Protein AF-0000000085906943 (afdb_homodimer)

Structure (mmCIF, N/CA/C/O backbone):
data_AF-0000000085906943-model_v1
#
loop_
_entity.id
_entity.type
_entity.pdbx_description
1 polymer 'Chemokine interleukin-8-like domain-containing protein'
#
loop_
_atom_site.group_PDB
_atom_site.id
_atom_site.type_symbol
_atom_site.label_atom_id
_atom_site.label_alt_id
_atom_site.label_comp_id
_atom_site.label_asym_id
_atom_site.label_entity_id
_atom_site.label_seq_id
_atom_site.pdbx_PDB_ins_code
_atom_site.Cartn_x
_atom_site.Cartn_y
_atom_site.Cartn_z
_atom_site.occupa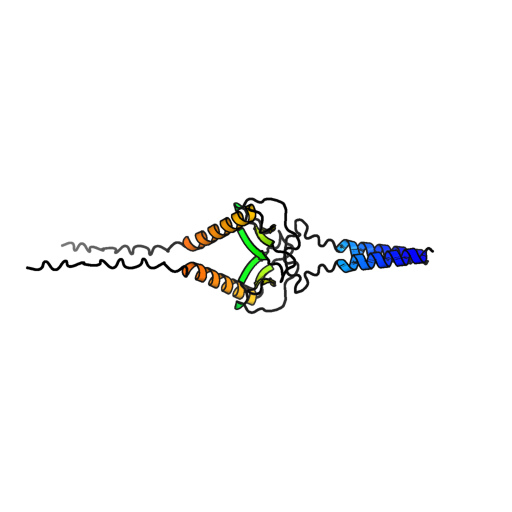ncy
_atom_site.B_iso_or_equiv
_atom_site.auth_seq_id
_atom_site.auth_comp_id
_atom_site.auth_asym_id
_atom_site.auth_atom_id
_atom_site.pdbx_PDB_model_num
ATOM 1 N N . MET A 1 1 ? 10.227 -46.594 -21.062 1 47.03 1 MET A N 1
ATOM 2 C CA . MET A 1 1 ? 11.008 -45.438 -20.641 1 47.03 1 MET A CA 1
ATOM 3 C C . MET A 1 1 ? 10.273 -44.125 -20.953 1 47.03 1 MET A C 1
ATOM 5 O O . MET A 1 1 ? 10.695 -43.062 -20.516 1 47.03 1 MET A O 1
ATOM 9 N N . ARG A 1 2 ? 9.352 -44.219 -21.906 1 58.22 2 ARG A N 1
ATOM 10 C CA . ARG A 1 2 ? 8.664 -43.062 -22.453 1 58.22 2 ARG A CA 1
ATOM 11 C C . ARG A 1 2 ? 7.617 -42.531 -21.484 1 58.22 2 ARG A C 1
ATOM 13 O O . ARG A 1 2 ? 7.445 -41.312 -21.344 1 58.22 2 ARG A O 1
ATOM 20 N N . CYS A 1 3 ? 7.074 -43.469 -20.734 1 54.5 3 CYS A N 1
ATOM 21 C CA . CYS A 1 3 ? 5.984 -43.062 -19.844 1 54.5 3 CYS A CA 1
ATOM 22 C C . CYS A 1 3 ? 6.523 -42.406 -18.578 1 54.5 3 CYS A C 1
ATOM 24 O O . CYS A 1 3 ? 5.898 -41.469 -18.047 1 54.5 3 CYS A O 1
ATOM 26 N N . VAL A 1 4 ? 7.707 -42.812 -18.25 1 59.66 4 VAL A N 1
ATOM 27 C CA . VAL A 1 4 ? 8.297 -42.25 -17.031 1 59.66 4 VAL A CA 1
ATOM 28 C C . VAL A 1 4 ? 8.656 -40.781 -17.266 1 59.66 4 VAL A C 1
ATOM 30 O O . VAL A 1 4 ? 8.492 -39.938 -16.375 1 59.66 4 VAL A O 1
ATOM 33 N N . CYS A 1 5 ? 8.984 -40.469 -18.484 1 56.22 5 CYS A N 1
ATOM 34 C CA . CYS A 1 5 ? 9.375 -39.125 -18.781 1 56.22 5 CYS A CA 1
ATOM 35 C C . CYS A 1 5 ? 8.164 -38.188 -18.766 1 56.22 5 CYS A C 1
ATOM 37 O O . CYS A 1 5 ? 8.25 -37.062 -18.297 1 56.22 5 CYS A O 1
ATOM 39 N N . VAL A 1 6 ? 7.07 -38.75 -19.188 1 59.25 6 VAL A N 1
ATOM 40 C CA . VAL A 1 6 ? 5.871 -37.938 -19.266 1 59.25 6 VAL A CA 1
ATOM 41 C C . VAL A 1 6 ? 5.348 -37.656 -17.844 1 59.25 6 VAL A C 1
ATOM 43 O O . VAL A 1 6 ? 4.949 -36.531 -17.531 1 59.25 6 VAL A O 1
ATOM 46 N N . THR A 1 7 ? 5.406 -38.656 -17.031 1 60.94 7 THR A N 1
ATOM 47 C CA . THR A 1 7 ? 4.949 -38.469 -15.656 1 60.94 7 THR A CA 1
ATOM 48 C C . THR A 1 7 ? 5.855 -37.5 -14.906 1 60.94 7 THR A C 1
ATO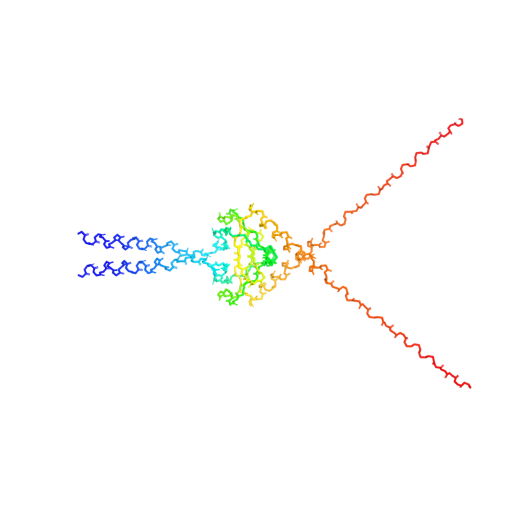M 50 O O . THR A 1 7 ? 5.379 -36.688 -14.109 1 60.94 7 THR A O 1
ATOM 53 N N . LEU A 1 8 ? 7.098 -37.562 -15.18 1 60.97 8 LEU A N 1
ATOM 54 C CA . LEU A 1 8 ? 8.031 -36.656 -14.531 1 60.97 8 LEU A CA 1
ATOM 55 C C . LEU A 1 8 ? 7.816 -35.219 -15.008 1 60.97 8 LEU A C 1
ATOM 57 O O . LEU A 1 8 ? 7.855 -34.281 -14.211 1 60.97 8 LEU A O 1
ATOM 61 N N . LEU A 1 9 ? 7.566 -35.125 -16.25 1 61.78 9 LEU A N 1
ATOM 62 C CA . LEU A 1 9 ? 7.32 -33.781 -16.797 1 61.78 9 LEU A CA 1
ATOM 63 C C . LEU A 1 9 ? 6.016 -33.219 -16.25 1 61.78 9 LEU A C 1
ATOM 65 O O . LEU A 1 9 ? 5.941 -32.031 -15.93 1 61.78 9 LEU A O 1
ATOM 69 N N . LEU A 1 10 ? 5.02 -34.094 -16.094 1 61.03 10 LEU A N 1
ATOM 70 C CA . LEU A 1 10 ? 3.746 -33.656 -15.539 1 61.03 10 LEU A CA 1
ATOM 71 C C . LEU A 1 10 ? 3.887 -33.281 -14.062 1 61.03 10 LEU A C 1
ATOM 73 O O . LEU A 1 10 ? 3.291 -32.312 -13.594 1 61.03 10 LEU A O 1
ATOM 77 N N . CYS A 1 11 ? 4.645 -34.062 -13.336 1 60.09 11 CYS A N 1
ATOM 78 C CA . CYS A 1 11 ? 4.895 -33.75 -11.93 1 60.09 11 CYS A CA 1
ATOM 79 C C . CYS A 1 11 ? 5.629 -32.438 -11.773 1 60.09 11 CYS A C 1
ATOM 81 O O . CYS A 1 11 ? 5.32 -31.656 -10.875 1 60.09 11 CYS A O 1
ATOM 83 N N . LEU A 1 12 ? 6.645 -32.219 -12.641 1 60.12 12 LEU A N 1
ATOM 84 C CA . LEU A 1 12 ? 7.383 -30.969 -12.578 1 60.12 12 LEU A CA 1
ATOM 85 C C . LEU A 1 12 ? 6.484 -29.797 -12.953 1 60.12 12 LEU A C 1
ATOM 87 O O . LEU A 1 12 ? 6.574 -28.719 -12.352 1 60.12 12 LEU A O 1
ATOM 91 N N . ALA A 1 13 ? 5.668 -30.062 -13.914 1 58.88 13 ALA A N 1
ATOM 92 C CA . ALA A 1 13 ? 4.75 -29 -14.344 1 58.88 13 ALA A CA 1
ATOM 93 C C . ALA A 1 13 ? 3.768 -28.656 -13.227 1 58.88 13 ALA A C 1
ATOM 95 O O . ALA A 1 13 ? 3.494 -27.469 -12.984 1 58.88 13 ALA A O 1
ATOM 96 N N . THR A 1 14 ? 3.146 -29.641 -12.477 1 58.72 14 THR A N 1
ATOM 97 C CA . THR A 1 14 ? 2.221 -29.391 -11.383 1 58.72 14 THR A CA 1
ATOM 98 C C . THR A 1 14 ? 2.93 -28.688 -10.227 1 58.72 14 THR A C 1
ATOM 100 O O . THR A 1 14 ? 2.344 -27.828 -9.555 1 58.72 14 THR A O 1
ATOM 103 N N . MET A 1 15 ? 4.191 -29.078 -9.914 1 55.12 15 MET A N 1
ATOM 104 C CA . MET A 1 15 ? 4.945 -28.406 -8.859 1 55.12 15 MET A CA 1
ATOM 105 C C . MET A 1 15 ? 5.184 -26.938 -9.211 1 55.12 15 MET A C 1
ATOM 107 O O . MET A 1 15 ? 5.199 -26.078 -8.328 1 55.12 15 MET A O 1
ATOM 111 N N . LEU A 1 16 ? 5.531 -26.766 -10.469 1 52.91 16 LEU A N 1
ATOM 112 C CA . LEU A 1 16 ? 5.746 -25.375 -10.883 1 52.91 16 LEU A CA 1
ATOM 113 C C . LEU A 1 16 ? 4.441 -24.594 -10.852 1 52.91 16 LEU A C 1
ATOM 115 O O . LEU A 1 16 ? 4.434 -23.406 -10.531 1 52.91 16 LEU A O 1
ATOM 119 N N . LEU A 1 17 ? 3.355 -25.234 -11.195 1 52.28 17 LEU A N 1
ATOM 120 C CA . LEU A 1 17 ? 2.076 -24.547 -11.148 1 52.28 17 LEU A CA 1
ATOM 121 C C . LEU A 1 17 ? 1.665 -24.266 -9.711 1 52.28 17 LEU A C 1
ATOM 123 O O . LEU A 1 17 ? 0.9 -23.328 -9.453 1 52.28 17 LEU A O 1
ATOM 127 N N . ALA A 1 18 ? 1.954 -25.047 -8.781 1 49.09 18 ALA A N 1
ATOM 128 C CA . ALA A 1 18 ? 1.564 -24.891 -7.383 1 49.09 18 ALA A CA 1
ATOM 129 C C . ALA A 1 18 ? 2.176 -23.625 -6.781 1 49.09 18 ALA A C 1
ATOM 131 O O . ALA A 1 18 ? 1.585 -23 -5.895 1 49.09 18 ALA A O 1
ATOM 132 N N . GLN A 1 19 ? 3.373 -23.328 -7.172 1 44.16 19 GLN A N 1
ATOM 133 C CA . GLN A 1 19 ? 3.945 -22.172 -6.492 1 44.16 19 GLN A CA 1
ATOM 134 C C . GLN A 1 19 ? 3.213 -20.891 -6.883 1 44.16 19 GLN A C 1
ATOM 136 O O . GLN A 1 19 ? 3.502 -19.812 -6.348 1 44.16 19 GLN A O 1
ATOM 141 N N . VAL A 1 20 ? 2.416 -21.031 -7.957 1 40.94 20 VAL A N 1
ATOM 142 C CA . VAL A 1 20 ? 1.809 -19.75 -8.312 1 40.94 20 VAL A CA 1
ATOM 143 C C . VAL A 1 20 ? 0.833 -19.312 -7.227 1 40.94 20 VAL A C 1
ATOM 145 O O . VAL A 1 20 ? -0.083 -18.531 -7.48 1 40.94 20 VAL A O 1
ATOM 148 N N . THR A 1 21 ? 0.601 -20.062 -6.113 1 38.38 21 THR A N 1
ATOM 149 C CA . THR A 1 21 ? -0.293 -19.391 -5.172 1 38.38 21 THR A CA 1
ATOM 150 C C . THR A 1 21 ? 0.088 -17.922 -5.02 1 38.38 21 THR A C 1
ATOM 152 O O . THR A 1 21 ? 1.188 -17.594 -4.559 1 38.38 21 THR A O 1
ATOM 155 N N . CYS A 1 22 ? -0.109 -17.156 -6.078 1 39.22 22 CYS A N 1
ATOM 156 C CA . CYS A 1 22 ? -0.186 -15.734 -5.75 1 39.22 22 CYS A CA 1
ATOM 157 C C . CYS A 1 22 ? -0.89 -15.523 -4.414 1 39.22 22 CYS A C 1
ATOM 159 O O . CYS A 1 22 ? -2.119 -15.547 -4.344 1 39.22 22 CYS A O 1
ATOM 161 N N . GLN A 1 23 ? -0.854 -16.453 -3.551 1 38.69 23 GLN A N 1
ATOM 162 C CA . GLN A 1 23 ? -1.464 -16.281 -2.238 1 38.69 23 GLN A CA 1
ATOM 163 C C . GLN A 1 23 ? -1.356 -14.828 -1.773 1 38.69 23 GLN A C 1
ATOM 165 O O . GLN A 1 23 ? -0.324 -14.422 -1.24 1 38.69 23 GLN A O 1
ATOM 170 N N . ILE A 1 24 ? -1.704 -13.812 -2.496 1 40.19 24 ILE A N 1
ATOM 171 C CA . ILE A 1 24 ? -1.929 -12.703 -1.568 1 40.19 24 ILE A CA 1
ATOM 172 C C . ILE A 1 24 ? -2.76 -13.188 -0.382 1 40.19 24 ILE A C 1
ATOM 174 O O . ILE A 1 24 ? -3.945 -12.859 -0.273 1 40.19 24 ILE A O 1
ATOM 178 N N . SER A 1 25 ? -2.789 -14.383 -0.091 1 35.88 25 SER A N 1
ATOM 179 C CA . SER A 1 25 ? -3.561 -14.859 1.051 1 35.88 25 SER A CA 1
ATOM 180 C C . SER A 1 25 ? -3.666 -13.789 2.135 1 35.88 25 SER A C 1
ATOM 182 O O . SER A 1 25 ? -3.014 -12.75 2.049 1 35.88 25 SER A O 1
ATOM 184 N N . GLY A 1 26 ? -4.047 -14.266 3.447 1 38.78 26 GLY A N 1
ATOM 185 C CA . GLY A 1 26 ? -4.215 -13.484 4.656 1 38.78 26 GLY A CA 1
ATOM 186 C C . GLY A 1 26 ? -3.055 -12.547 4.93 1 38.78 26 GLY A C 1
ATOM 187 O O . GLY A 1 26 ? -3.254 -11.422 5.391 1 38.78 26 GLY A O 1
ATOM 188 N N . MET A 1 27 ? -1.803 -13.07 4.91 1 42.25 27 MET A N 1
ATOM 189 C CA . MET A 1 27 ? -0.485 -12.453 4.812 1 42.25 27 MET A CA 1
ATOM 190 C C . MET A 1 27 ? -0.345 -11.672 3.508 1 42.25 27 MET A C 1
ATOM 192 O O . MET A 1 27 ? 0.682 -11.039 3.266 1 42.25 27 MET A O 1
ATOM 196 N N . SER A 1 28 ? -0.973 -12.18 2.467 1 50.03 28 SER A N 1
ATOM 197 C CA . SER A 1 28 ? -1.109 -11.742 1.08 1 50.03 28 SER A CA 1
ATOM 198 C C . SER A 1 28 ? -1.286 -10.234 0.988 1 50.03 28 SER A C 1
ATOM 200 O O . SER A 1 28 ? -1.049 -9.641 -0.066 1 50.03 28 SER A O 1
ATOM 202 N N . ASN A 1 29 ? -1.546 -9.781 2.18 1 69.62 29 ASN A N 1
ATOM 203 C CA . ASN A 1 29 ? -1.92 -8.375 2.051 1 69.62 29 ASN A CA 1
ATOM 204 C C . ASN A 1 29 ? -0.714 -7.457 2.221 1 69.62 29 ASN A C 1
ATOM 206 O O . ASN A 1 29 ? -0.871 -6.258 2.461 1 69.62 29 ASN A O 1
ATOM 210 N N . CYS A 1 30 ? 0.47 -8.266 2.188 1 83.19 30 CYS A N 1
ATOM 211 C CA . CYS A 1 30 ? 1.587 -7.332 2.244 1 83.19 30 CYS A CA 1
ATOM 212 C C . CYS A 1 30 ? 1.979 -6.867 0.846 1 83.19 30 CYS A C 1
ATOM 214 O O . CYS A 1 30 ? 2.34 -7.684 -0.005 1 83.19 30 CYS A O 1
ATOM 216 N N . PRO A 1 31 ? 1.953 -5.734 0.623 1 87.75 31 PRO A N 1
ATOM 217 C CA . PRO A 1 31 ? 2.105 -5.234 -0.746 1 87.75 31 PRO A CA 1
ATOM 218 C C . PRO A 1 31 ? 3.527 -5.402 -1.279 1 87.75 31 PRO A C 1
ATOM 220 O O . PRO A 1 31 ? 3.721 -5.586 -2.484 1 87.75 31 PRO A O 1
ATOM 223 N N . CYS A 1 32 ? 4.551 -5.297 -0.389 1 89.12 32 CYS A N 1
ATOM 224 C CA . CYS A 1 32 ? 5.926 -5.344 -0.872 1 89.12 32 CYS A CA 1
ATOM 225 C C . CYS A 1 32 ? 6.535 -6.727 -0.648 1 89.12 32 CYS A C 1
ATOM 227 O O . CYS A 1 32 ? 6.762 -7.129 0.494 1 89.12 32 CYS A O 1
ATOM 229 N N . LEU A 1 33 ? 6.82 -7.422 -1.673 1 85.38 33 LEU A N 1
ATOM 230 C CA . LEU A 1 33 ? 7.512 -8.703 -1.602 1 85.38 33 LEU A CA 1
ATOM 231 C C . LEU A 1 33 ? 9.016 -8.516 -1.759 1 85.38 33 LEU A C 1
ATOM 233 O O . LEU A 1 33 ? 9.805 -9.305 -1.224 1 85.38 33 LEU A O 1
ATOM 237 N N . LYS A 1 34 ? 9.344 -7.496 -2.555 1 85.31 34 LYS A N 1
ATOM 238 C CA . LYS A 1 34 ? 10.727 -7.086 -2.773 1 85.31 34 LYS A CA 1
ATOM 239 C C . LYS A 1 34 ? 10.836 -5.566 -2.898 1 85.31 34 LYS A C 1
ATOM 241 O O . LYS A 1 34 ? 9.852 -4.891 -3.189 1 85.31 34 LYS A O 1
ATOM 246 N N . THR A 1 35 ? 12.023 -5.031 -2.588 1 91.06 35 THR A N 1
ATOM 247 C CA . THR A 1 35 ? 12.219 -3.592 -2.705 1 91.06 35 THR A CA 1
ATOM 248 C C . THR A 1 35 ? 12.977 -3.252 -3.984 1 91.06 35 THR A C 1
ATOM 250 O O . THR A 1 35 ? 13.758 -4.062 -4.484 1 91.06 35 THR A O 1
ATOM 253 N N . SER A 1 36 ? 12.688 -2.082 -4.438 1 90.25 36 SER A N 1
ATOM 254 C CA . SER A 1 36 ? 13.344 -1.597 -5.648 1 90.25 36 SER A CA 1
ATOM 255 C C . SER A 1 36 ? 14.758 -1.104 -5.348 1 90.25 36 SER A C 1
ATOM 257 O O . SER A 1 36 ? 15 -0.485 -4.309 1 90.25 36 SER A O 1
ATOM 259 N N . ASN A 1 37 ? 15.711 -1.265 -6.297 1 90.12 37 ASN A N 1
ATOM 260 C CA . ASN A 1 37 ? 17.078 -0.744 -6.176 1 90.12 37 ASN A CA 1
ATOM 261 C C . ASN A 1 37 ? 17.203 0.622 -6.844 1 90.12 37 ASN A C 1
ATOM 263 O O . ASN A 1 37 ? 18.25 1.274 -6.723 1 90.12 37 ASN A O 1
ATOM 267 N N . LYS A 1 38 ? 16.25 1.053 -7.48 1 91.75 38 LYS A N 1
ATOM 268 C CA . LYS A 1 38 ? 16.266 2.35 -8.156 1 91.75 38 LYS A CA 1
ATOM 269 C C . LYS A 1 38 ? 16.078 3.486 -7.156 1 91.75 38 LYS A C 1
ATOM 271 O O . LYS A 1 38 ? 15.391 3.324 -6.145 1 91.75 38 LYS A O 1
ATOM 276 N N . VAL A 1 39 ? 16.797 4.641 -7.457 1 94.88 39 VAL A N 1
ATOM 277 C CA . VAL A 1 39 ? 16.594 5.867 -6.688 1 94.88 39 VAL A CA 1
ATOM 278 C C . VAL A 1 39 ? 15.602 6.773 -7.402 1 94.88 39 VAL A C 1
ATOM 280 O O . VAL A 1 39 ? 15.742 7.039 -8.602 1 94.88 39 VAL A O 1
ATOM 283 N N . TYR A 1 40 ? 14.57 7.16 -6.719 1 95.69 40 TYR A N 1
ATOM 284 C CA . TYR A 1 40 ? 13.531 8.008 -7.293 1 95.69 40 TYR A CA 1
ATOM 285 C C . TYR A 1 40 ? 13.625 9.43 -6.75 1 95.69 40 TYR A C 1
ATOM 287 O O . TYR A 1 40 ? 14.188 9.648 -5.672 1 95.69 40 TYR A O 1
ATOM 295 N N . ARG A 1 41 ? 13.156 10.406 -7.551 1 97 41 ARG A N 1
ATOM 296 C CA . ARG A 1 41 ? 13.109 11.781 -7.082 1 97 41 ARG A CA 1
ATOM 297 C C . ARG A 1 41 ? 12.117 11.938 -5.93 1 97 41 ARG A C 1
ATOM 299 O O . ARG A 1 41 ? 10.953 11.547 -6.047 1 97 41 ARG A O 1
ATOM 306 N N . LYS A 1 42 ? 12.531 12.461 -4.867 1 97.25 42 LYS A N 1
ATOM 307 C CA . LYS A 1 42 ? 11.727 12.586 -3.654 1 97.25 42 LYS A CA 1
ATOM 308 C C . LYS A 1 42 ? 10.469 13.406 -3.914 1 97.25 42 LYS A C 1
ATOM 310 O O . LYS A 1 42 ? 9.422 13.164 -3.299 1 97.25 42 LYS A O 1
ATOM 315 N N . GLU A 1 43 ? 10.523 14.32 -4.887 1 97.12 43 GLU A N 1
ATOM 316 C CA . GLU A 1 43 ? 9.406 15.211 -5.184 1 97.12 43 GLU A CA 1
ATOM 317 C C . GLU A 1 43 ? 8.273 14.461 -5.883 1 97.12 43 GLU A C 1
ATOM 319 O O . GLU A 1 43 ? 7.141 14.945 -5.926 1 97.12 43 GLU A O 1
ATOM 324 N N . GLU A 1 44 ? 8.625 13.336 -6.379 1 97.06 44 GLU A N 1
ATOM 325 C CA . GLU A 1 44 ? 7.629 12.562 -7.113 1 97.06 44 GLU A CA 1
ATOM 326 C C . GLU A 1 44 ? 6.734 11.773 -6.164 1 97.06 44 GLU A C 1
ATOM 328 O O . GLU A 1 44 ? 5.695 11.25 -6.57 1 97.06 44 GLU A O 1
ATOM 333 N N . MET A 1 45 ? 7.09 11.75 -4.887 1 97.38 45 MET A N 1
ATOM 334 C CA . MET A 1 45 ? 6.336 10.945 -3.928 1 97.38 45 MET A CA 1
ATOM 335 C C . MET A 1 45 ? 5.145 11.727 -3.387 1 97.38 45 MET A C 1
ATOM 337 O O . MET A 1 45 ? 5.293 12.867 -2.941 1 97.38 45 MET A O 1
ATOM 341 N N . GLU A 1 46 ? 4.012 11.109 -3.473 1 96.75 46 GLU A N 1
ATOM 342 C CA . GLU A 1 46 ? 2.783 11.734 -2.99 1 96.75 46 GLU A CA 1
ATOM 343 C C . GLU A 1 46 ? 2.459 11.281 -1.567 1 96.75 46 GLU A C 1
ATOM 345 O O . GLU A 1 46 ? 2.018 12.086 -0.743 1 96.75 46 GLU A O 1
ATOM 350 N N . ASN A 1 47 ? 2.502 10.039 -1.3 1 96.69 47 ASN A N 1
ATOM 351 C CA . ASN A 1 47 ? 2.154 9.383 -0.043 1 96.69 47 ASN A CA 1
ATOM 352 C C . ASN A 1 47 ? 3.023 8.156 0.209 1 96.69 47 ASN A C 1
ATOM 354 O O . ASN A 1 47 ? 3.75 7.711 -0.682 1 96.69 47 ASN A O 1
ATOM 358 N N . TYR A 1 48 ? 2.988 7.648 1.488 1 96.56 48 TYR A N 1
ATOM 359 C CA . TYR A 1 48 ? 3.703 6.41 1.771 1 96.56 48 TYR A CA 1
ATOM 360 C C . TYR A 1 48 ? 3.086 5.68 2.959 1 96.56 48 TYR A C 1
ATOM 362 O O . TYR A 1 48 ? 2.355 6.281 3.75 1 96.56 48 TYR A O 1
ATOM 370 N N . MET A 1 49 ? 3.344 4.371 3.078 1 97 49 MET A N 1
ATOM 371 C CA . MET A 1 49 ? 3.027 3.523 4.223 1 97 49 MET A CA 1
ATOM 372 C C . MET A 1 49 ? 4.211 2.633 4.586 1 97 49 MET A C 1
ATOM 374 O O . MET A 1 49 ? 4.945 2.18 3.703 1 97 49 MET A O 1
ATOM 378 N N . THR A 1 50 ? 4.359 2.465 5.895 1 97.25 50 THR A N 1
ATOM 379 C CA . THR A 1 50 ? 5.461 1.633 6.371 1 97.25 50 THR A CA 1
ATOM 380 C C . THR A 1 50 ? 5.016 0.18 6.512 1 97.25 50 THR A C 1
ATOM 382 O O . THR A 1 50 ? 3.984 -0.102 7.129 1 97.25 50 THR A O 1
ATOM 385 N N . GLN A 1 51 ? 5.641 -0.697 5.914 1 94.5 51 GLN A N 1
ATOM 386 C CA . GLN A 1 51 ? 5.48 -2.141 6.059 1 94.5 51 GLN A CA 1
ATOM 387 C C . GLN A 1 51 ? 6.555 -2.723 6.969 1 94.5 51 GLN A C 1
ATOM 389 O O . GLN A 1 51 ? 7.746 -2.482 6.766 1 94.5 51 GLN A O 1
ATOM 394 N N . LYS A 1 52 ? 6.137 -3.506 7.973 1 96.06 52 LYS A N 1
ATOM 395 C CA . LYS A 1 52 ? 7.086 -4.008 8.961 1 96.06 52 LYS A CA 1
ATOM 396 C C . LYS A 1 52 ? 7.203 -5.527 8.891 1 96.06 52 LYS A C 1
ATOM 398 O O . LYS A 1 52 ? 6.191 -6.227 8.82 1 96.06 52 LYS A O 1
ATOM 403 N N . ALA A 1 53 ? 8.438 -5.93 8.938 1 93.44 53 ALA A N 1
ATOM 404 C CA . ALA A 1 53 ? 8.68 -7.359 9.086 1 93.44 53 ALA A CA 1
ATOM 405 C C . ALA A 1 53 ? 8.102 -7.879 10.398 1 93.44 53 ALA A C 1
ATOM 407 O O . ALA A 1 53 ? 8.156 -7.195 11.422 1 93.44 53 ALA A O 1
ATOM 408 N N . GLY A 1 54 ? 7.707 -9.266 10.453 1 91.44 54 GLY A N 1
ATOM 409 C CA . GLY A 1 54 ? 6.922 -9.828 11.539 1 91.44 54 GLY A CA 1
ATOM 410 C C . GLY A 1 54 ? 5.48 -10.102 11.156 1 91.44 54 GLY A C 1
ATOM 411 O O . GLY A 1 54 ? 5.066 -11.258 11.07 1 91.44 54 GLY A O 1
ATOM 412 N N . ILE A 1 55 ? 4.914 -8.938 10.812 1 88.25 55 ILE A N 1
ATOM 413 C CA . ILE A 1 55 ? 3.582 -9.062 10.234 1 88.25 55 ILE A CA 1
ATOM 414 C C . ILE A 1 55 ? 3.695 -9.414 8.75 1 88.25 55 ILE A C 1
ATOM 416 O O . ILE A 1 55 ? 2.979 -10.289 8.258 1 88.25 55 ILE A O 1
ATOM 420 N N . CYS A 1 56 ? 4.648 -8.688 8.133 1 89.5 56 CYS A N 1
ATOM 421 C CA . CYS A 1 56 ? 5 -8.969 6.746 1 89.5 56 CYS A CA 1
ATOM 422 C C . CYS A 1 56 ? 6.352 -9.656 6.656 1 89.5 56 CYS A C 1
ATOM 424 O O . CYS A 1 56 ? 7.008 -9.891 7.672 1 89.5 56 CYS A O 1
ATOM 426 N N . HIS A 1 57 ? 6.723 -10.047 5.406 1 87.25 57 HIS A N 1
ATOM 427 C CA . HIS A 1 57 ? 7.945 -10.812 5.207 1 87.25 57 HIS A CA 1
ATOM 428 C C . HIS A 1 57 ? 9.172 -9.914 5.27 1 87.25 57 HIS A C 1
ATOM 430 O O . HIS A 1 57 ? 10.258 -10.359 5.668 1 87.25 57 HIS A O 1
ATOM 436 N N . ILE A 1 58 ? 9.047 -8.672 4.875 1 90.38 58 ILE A N 1
ATOM 437 C CA . ILE A 1 58 ? 1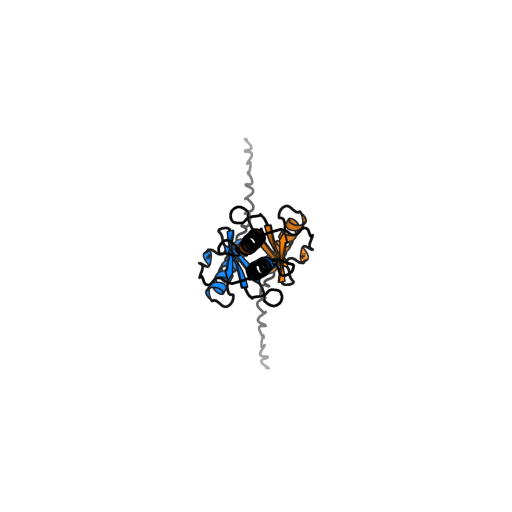0.18 -7.75 4.824 1 90.38 58 ILE A CA 1
ATOM 438 C C . ILE A 1 58 ? 9.766 -6.387 5.371 1 90.38 58 ILE A C 1
ATOM 440 O O . ILE A 1 58 ? 8.578 -6.066 5.414 1 90.38 58 ILE A O 1
ATOM 444 N N . ASN A 1 59 ? 10.75 -5.637 5.836 1 96 59 ASN A N 1
ATOM 445 C CA . ASN A 1 59 ? 10.555 -4.203 6.023 1 96 59 ASN A CA 1
ATOM 446 C C . ASN A 1 59 ? 10.562 -3.463 4.688 1 96 59 ASN A C 1
ATOM 448 O O . ASN A 1 59 ? 11.391 -3.738 3.822 1 96 59 ASN A O 1
ATOM 452 N N . ALA A 1 60 ? 9.648 -2.553 4.539 1 94.44 60 ALA A N 1
ATOM 453 C CA . ALA A 1 60 ? 9.617 -1.779 3.301 1 94.44 60 ALA A CA 1
ATOM 454 C C . ALA A 1 60 ? 8.797 -0.501 3.477 1 94.44 60 ALA A C 1
ATOM 456 O O . ALA A 1 60 ? 8.023 -0.379 4.426 1 94.44 60 ALA A O 1
ATOM 457 N N . ILE A 1 61 ? 9.133 0.427 2.703 1 96.81 61 ILE A N 1
ATOM 458 C CA . ILE A 1 61 ? 8.297 1.609 2.551 1 96.81 61 ILE A CA 1
ATOM 459 C C . ILE A 1 61 ? 7.543 1.541 1.223 1 96.81 61 ILE A C 1
ATOM 461 O O . ILE A 1 61 ? 8.156 1.379 0.164 1 96.81 61 ILE A O 1
ATOM 465 N N . LEU A 1 62 ? 6.207 1.526 1.336 1 95.5 62 LEU A N 1
ATOM 466 C CA . LEU A 1 62 ? 5.383 1.593 0.133 1 95.5 62 LEU A CA 1
ATOM 467 C C . LEU A 1 62 ? 5.066 3.039 -0.231 1 95.5 62 LEU A C 1
ATOM 469 O O . LEU A 1 62 ? 4.305 3.707 0.469 1 95.5 62 LEU A O 1
ATOM 473 N N . PHE A 1 63 ? 5.684 3.486 -1.403 1 96.5 63 PHE A N 1
ATOM 474 C CA . PHE A 1 63 ? 5.406 4.836 -1.886 1 96.5 63 PHE A CA 1
ATOM 475 C C . PHE A 1 63 ? 4.312 4.816 -2.949 1 96.5 63 PHE A C 1
ATOM 477 O O . PHE A 1 63 ? 4.258 3.9 -3.773 1 96.5 63 PHE A O 1
ATOM 484 N N . LYS A 1 64 ? 3.447 5.75 -2.865 1 96.81 64 LYS A N 1
ATOM 485 C CA . LYS A 1 64 ? 2.621 6.125 -4.012 1 96.81 64 LYS A CA 1
ATOM 486 C C . LYS A 1 64 ? 3.133 7.406 -4.664 1 96.81 64 LYS A C 1
ATOM 488 O O . LYS A 1 64 ? 3.318 8.422 -3.988 1 96.81 64 LYS A O 1
ATOM 493 N N . THR A 1 65 ? 3.352 7.355 -5.902 1 96.38 65 THR A N 1
ATOM 494 C CA . THR A 1 65 ? 3.844 8.523 -6.625 1 96.38 65 THR A CA 1
ATOM 495 C C . THR A 1 65 ? 2.688 9.422 -7.051 1 96.38 65 THR A C 1
ATOM 497 O O . THR A 1 65 ? 1.525 9.016 -7.004 1 96.38 65 THR A O 1
ATOM 500 N N . VAL A 1 66 ? 3.086 10.617 -7.5 1 96 66 VAL A N 1
ATOM 501 C CA . VAL A 1 66 ? 2.109 11.586 -7.988 1 96 66 VAL A CA 1
ATOM 502 C C . VAL A 1 66 ? 1.385 11.016 -9.211 1 96 66 VAL A C 1
ATOM 504 O O . VAL A 1 66 ? 0.2 11.297 -9.414 1 96 66 VAL A O 1
ATOM 507 N N . SER A 1 67 ? 2.055 10.156 -9.984 1 93.25 67 SER A N 1
ATOM 508 C CA . SER A 1 67 ? 1.487 9.555 -11.18 1 93.25 67 SER A CA 1
ATOM 509 C C . SER A 1 67 ? 0.565 8.391 -10.828 1 93.25 67 SER A C 1
ATOM 511 O O . SER A 1 67 ? -0.13 7.855 -11.695 1 93.25 67 SER A O 1
ATOM 513 N N . GLY A 1 68 ? 0.521 7.977 -9.633 1 94.06 68 GLY A N 1
ATOM 514 C CA . GLY A 1 68 ? -0.379 6.926 -9.188 1 94.06 68 GLY A CA 1
ATOM 515 C C . GLY A 1 68 ? 0.286 5.566 -9.109 1 94.06 68 GLY A C 1
ATOM 516 O O . GLY A 1 68 ? -0.376 4.559 -8.844 1 94.06 68 GLY A O 1
ATOM 517 N N . ARG A 1 69 ? 1.631 5.613 -9.305 1 92.19 69 ARG A N 1
ATOM 518 C CA . ARG A 1 69 ? 2.389 4.367 -9.266 1 92.19 69 ARG A CA 1
ATOM 519 C C . ARG A 1 69 ? 2.834 4.047 -7.84 1 92.19 69 ARG A C 1
ATOM 521 O O . ARG A 1 69 ? 2.941 4.945 -7 1 92.19 69 ARG A O 1
ATOM 528 N N . PHE A 1 70 ? 3.029 2.68 -7.664 1 94.12 70 PHE A N 1
ATOM 529 C CA . PHE A 1 70 ? 3.48 2.25 -6.348 1 94.12 70 PHE A CA 1
ATOM 530 C C . PHE A 1 70 ? 4.914 1.736 -6.402 1 94.12 70 PHE A C 1
ATOM 532 O O . PHE A 1 70 ? 5.301 1.075 -7.367 1 94.12 70 PHE A O 1
ATOM 539 N N . ILE A 1 71 ? 5.695 2.15 -5.355 1 93.81 71 ILE A N 1
ATOM 540 C CA . ILE A 1 71 ? 7.102 1.764 -5.289 1 93.81 71 ILE A CA 1
ATOM 541 C C . ILE A 1 71 ? 7.406 1.168 -3.916 1 93.81 71 ILE A C 1
ATOM 543 O O . ILE A 1 71 ? 7.145 1.797 -2.887 1 93.81 71 ILE A O 1
ATOM 547 N N . CYS A 1 72 ? 7.902 -0.058 -3.922 1 93.44 72 CYS A N 1
ATOM 548 C CA . CYS A 1 72 ? 8.406 -0.666 -2.697 1 93.44 72 CYS A CA 1
ATOM 549 C C . CYS A 1 72 ? 9.875 -0.316 -2.482 1 93.44 72 CYS A C 1
ATOM 551 O O . CYS A 1 72 ? 10.734 -0.688 -3.289 1 93.44 72 CYS A O 1
ATOM 553 N N . ALA A 1 73 ? 10.211 0.406 -1.448 1 95.81 73 ALA A N 1
ATOM 554 C CA . ALA A 1 73 ? 11.555 0.929 -1.233 1 95.81 73 ALA A CA 1
ATOM 555 C C . ALA A 1 73 ? 12.141 0.406 0.073 1 95.81 73 ALA A C 1
ATOM 557 O O . ALA A 1 73 ? 11.414 0.16 1.037 1 95.81 73 ALA A O 1
ATOM 558 N N . ASP A 1 74 ? 13.477 0.262 0.103 1 95.75 74 ASP A N 1
ATOM 559 C CA . ASP A 1 74 ? 14.219 -0.173 1.284 1 95.75 74 ASP A CA 1
ATOM 560 C C . ASP A 1 74 ? 14.359 0.964 2.293 1 95.75 74 ASP A C 1
ATOM 562 O O . ASP A 1 74 ? 14.977 1.99 1.993 1 95.75 74 ASP A O 1
ATOM 566 N N . PRO A 1 75 ? 13.828 0.735 3.582 1 98.06 75 PRO A N 1
ATOM 567 C CA . PRO A 1 75 ? 13.812 1.838 4.547 1 98.06 75 PRO A CA 1
ATOM 568 C C . PRO A 1 75 ? 15.211 2.271 4.969 1 98.06 75 PRO A C 1
ATOM 570 O O . PRO A 1 75 ? 15.383 3.346 5.555 1 98.06 75 PRO A O 1
ATOM 573 N N . ILE A 1 76 ? 16.172 1.481 4.703 1 97.62 76 ILE A N 1
ATOM 574 C CA . ILE A 1 76 ? 17.516 1.782 5.199 1 97.62 76 ILE A CA 1
ATOM 575 C C . ILE A 1 76 ? 18.234 2.693 4.211 1 97.62 76 ILE A C 1
ATOM 577 O O . ILE A 1 76 ? 19.25 3.299 4.547 1 97.62 76 ILE A O 1
ATOM 581 N N . LYS A 1 77 ? 17.812 2.824 3.014 1 97.31 77 LYS A N 1
ATOM 582 C CA . LYS A 1 77 ? 18.453 3.658 2.004 1 97.31 77 LYS A CA 1
ATOM 583 C C . LYS A 1 77 ? 18.219 5.141 2.281 1 97.31 77 LYS A C 1
ATOM 585 O O . LYS A 1 77 ? 17.078 5.555 2.557 1 97.31 77 LYS A O 1
ATOM 590 N N . PRO A 1 78 ? 19.172 5.984 2.125 1 97.62 78 PRO A N 1
ATOM 591 C CA . PRO A 1 78 ? 19.062 7.395 2.498 1 97.62 78 PRO A CA 1
ATOM 592 C C . PRO A 1 78 ? 18 8.133 1.684 1 97.62 78 PRO A C 1
ATOM 594 O O . PRO A 1 78 ? 17.297 9 2.219 1 97.62 78 PRO A O 1
ATOM 597 N N . TRP A 1 79 ? 17.906 7.828 0.46 1 97.44 79 TRP A N 1
ATOM 598 C CA . TRP A 1 79 ? 16.953 8.562 -0.361 1 97.44 79 TRP A CA 1
ATOM 599 C C . TRP A 1 79 ? 15.531 8.336 0.123 1 97.44 79 TRP A C 1
ATOM 601 O O . TRP A 1 79 ? 14.664 9.195 -0.039 1 97.44 79 TRP A O 1
ATOM 611 N N . VAL A 1 80 ? 15.328 7.16 0.675 1 98.06 80 VAL A N 1
ATOM 612 C CA . VAL A 1 80 ? 13.992 6.801 1.148 1 98.06 80 VAL A CA 1
ATOM 613 C C . VAL A 1 80 ? 13.609 7.688 2.328 1 98.06 80 VAL A C 1
ATOM 615 O O . VAL A 1 80 ? 12.492 8.219 2.375 1 98.06 80 VAL A O 1
ATOM 618 N N . LYS A 1 81 ? 14.516 7.902 3.254 1 98.25 81 LYS A N 1
ATOM 619 C CA . LYS A 1 81 ? 14.273 8.773 4.402 1 98.25 81 LYS A CA 1
ATOM 620 C C . LYS A 1 81 ? 14.016 10.211 3.957 1 98.25 81 LYS A C 1
ATOM 622 O O . LYS A 1 81 ? 13.109 10.867 4.473 1 98.25 81 LYS A O 1
ATOM 627 N N . ARG A 1 82 ? 14.719 10.641 3.008 1 98.12 82 ARG A N 1
ATOM 628 C CA . ARG A 1 82 ? 14.531 11.992 2.486 1 98.12 82 ARG A CA 1
ATOM 629 C C . ARG A 1 82 ? 13.188 12.125 1.787 1 98.12 82 ARG A C 1
ATOM 631 O O . ARG A 1 82 ? 12.516 13.156 1.903 1 98.12 82 ARG A O 1
ATOM 638 N N . ALA A 1 83 ? 12.828 11.141 1.072 1 98.31 83 ALA A N 1
ATOM 639 C CA . ALA A 1 83 ? 11.539 11.148 0.384 1 98.31 83 ALA A CA 1
ATOM 640 C C . ALA A 1 83 ? 10.383 11.172 1.382 1 98.31 83 ALA A C 1
ATOM 642 O O . ALA A 1 83 ? 9.398 11.891 1.18 1 98.31 83 ALA A O 1
ATOM 643 N N . MET A 1 84 ? 10.516 10.391 2.457 1 98.31 84 MET A N 1
ATOM 644 C CA . MET A 1 84 ? 9.5 10.406 3.504 1 98.31 84 MET A CA 1
ATOM 645 C C . MET A 1 84 ? 9.367 11.797 4.109 1 98.31 84 MET A C 1
ATOM 647 O O . MET A 1 84 ? 8.258 12.281 4.328 1 98.31 84 MET A O 1
ATOM 651 N N . GLU A 1 85 ? 10.492 12.391 4.32 1 97.69 85 GLU A N 1
ATOM 652 C CA . GLU A 1 85 ? 10.5 13.734 4.871 1 97.69 85 GLU A CA 1
ATOM 653 C C . GLU A 1 85 ? 9.844 14.727 3.916 1 97.69 85 GLU A C 1
ATOM 655 O O . GLU A 1 85 ? 9.094 15.609 4.344 1 97.69 85 GLU A O 1
ATOM 660 N N . CYS A 1 86 ? 10.102 14.562 2.705 1 97.69 86 CYS A N 1
ATOM 661 C CA . CYS A 1 86 ? 9.508 15.422 1.686 1 97.69 86 CYS A CA 1
ATOM 662 C C . CYS A 1 86 ? 7.988 15.305 1.686 1 97.69 86 CYS A C 1
ATOM 664 O O . CYS A 1 86 ? 7.285 16.312 1.646 1 97.69 86 CYS A O 1
ATOM 666 N N . VAL A 1 87 ? 7.48 14.156 1.789 1 97.38 87 VAL A N 1
ATOM 667 C CA . VAL A 1 87 ? 6.043 13.898 1.802 1 97.38 87 VAL A CA 1
ATOM 668 C C . VAL A 1 87 ? 5.418 14.523 3.047 1 97.38 87 VAL A C 1
ATOM 670 O O . VAL A 1 87 ? 4.359 15.148 2.969 1 97.38 87 VAL A O 1
ATOM 673 N N . ASN A 1 88 ? 6.113 14.344 4.18 1 94.81 88 ASN A N 1
ATOM 674 C CA . ASN A 1 88 ? 5.617 14.906 5.434 1 94.81 88 ASN A CA 1
ATOM 675 C C . ASN A 1 88 ? 5.543 16.422 5.375 1 94.81 88 ASN A C 1
ATOM 677 O O . ASN A 1 88 ? 4.602 17.031 5.895 1 94.81 88 ASN A O 1
ATOM 681 N N . ASN A 1 89 ? 6.461 16.953 4.719 1 93.81 89 ASN A N 1
ATOM 682 C CA . ASN A 1 89 ? 6.492 18.406 4.594 1 93.81 89 ASN A CA 1
ATOM 683 C C . ASN A 1 89 ? 5.387 18.922 3.674 1 93.81 89 ASN A C 1
ATOM 685 O O . ASN A 1 89 ? 4.82 19.984 3.91 1 93.81 89 ASN A O 1
ATOM 689 N N . LYS A 1 90 ? 5.07 18.203 2.672 1 91.5 90 LYS A N 1
ATOM 690 C CA . LYS A 1 90 ? 3.975 18.547 1.772 1 91.5 90 LYS A CA 1
ATOM 691 C C . LYS A 1 90 ? 2.635 18.516 2.498 1 91.5 90 LYS A C 1
ATOM 693 O O . LYS A 1 90 ? 1.765 19.344 2.252 1 91.5 90 LYS A O 1
ATOM 698 N N . LYS A 1 91 ? 2.428 17.578 3.355 1 87.19 91 LYS A N 1
ATOM 699 C CA . LYS A 1 91 ? 1.178 17.406 4.09 1 87.19 91 LYS A CA 1
ATOM 700 C C . LYS A 1 91 ? 1.022 18.5 5.156 1 87.19 91 LYS A C 1
ATOM 702 O O . LYS A 1 91 ? -0.089 18.953 5.418 1 87.19 91 LYS A O 1
ATOM 707 N N . LYS A 1 92 ? 2.031 18.812 5.828 1 78.88 92 LYS A N 1
ATOM 708 C CA . LYS A 1 92 ? 1.993 19.922 6.793 1 78.88 92 LYS A CA 1
ATOM 709 C C . LYS A 1 92 ? 1.644 21.234 6.113 1 78.88 92 LYS A C 1
ATOM 711 O O . LYS A 1 92 ? 0.867 22.031 6.648 1 78.88 92 LYS A O 1
ATOM 716 N N . ALA A 1 93 ? 2.145 21.422 4.988 1 69.06 93 ALA A N 1
ATOM 717 C CA . ALA A 1 93 ? 1.892 22.641 4.238 1 69.06 93 ALA A CA 1
ATOM 718 C C . ALA A 1 93 ? 0.449 22.703 3.746 1 69.06 93 ALA A C 1
ATOM 720 O O . ALA A 1 93 ? -0.158 23.781 3.701 1 69.06 93 ALA A O 1
ATOM 721 N N . ALA A 1 94 ? -0.077 21.578 3.422 1 62.91 94 ALA A N 1
ATOM 722 C CA . ALA A 1 94 ? -1.453 21.531 2.934 1 62.91 94 ALA A CA 1
ATOM 723 C C . ALA A 1 94 ? -2.443 21.844 4.051 1 62.91 94 ALA A C 1
ATOM 725 O O . ALA A 1 94 ? -3.5 22.438 3.805 1 62.91 94 ALA A O 1
ATOM 726 N N . GLU A 1 95 ? -2.088 21.406 5.184 1 62.91 95 GLU A N 1
ATOM 727 C CA . GLU A 1 95 ? -2.961 21.688 6.32 1 62.91 95 GLU A CA 1
ATOM 728 C C . GLU A 1 95 ? -2.889 23.141 6.738 1 62.91 95 GLU A C 1
ATOM 730 O O . GLU A 1 95 ? -3.895 23.734 7.145 1 62.91 95 GLU A O 1
ATOM 735 N N . THR A 1 96 ? -1.76 23.797 6.672 1 57.69 96 THR A N 1
ATOM 736 C CA . THR A 1 96 ? -1.638 25.188 7.121 1 57.69 96 THR A CA 1
ATOM 737 C C . THR A 1 96 ? -2.234 26.141 6.094 1 57.69 96 THR A C 1
ATOM 739 O O . THR A 1 96 ? -2.699 27.219 6.445 1 57.69 96 THR A O 1
ATOM 742 N N . THR A 1 97 ? -2.215 25.719 4.781 1 53.25 97 THR A N 1
ATOM 743 C CA . THR A 1 97 ? -2.678 26.703 3.809 1 53.25 97 THR A CA 1
ATOM 744 C C . THR A 1 97 ? -4.199 26.688 3.701 1 53.25 97 THR A C 1
ATOM 746 O O . THR A 1 97 ? -4.773 27.312 2.811 1 53.25 97 THR A O 1
ATOM 749 N N . ALA A 1 98 ? -4.949 25.844 4.41 1 49.72 98 ALA A N 1
ATOM 750 C CA . ALA A 1 98 ? -6.379 26.141 4.387 1 49.72 98 ALA A CA 1
ATOM 751 C C . ALA A 1 98 ? -6.656 27.578 4.809 1 49.72 98 ALA A C 1
ATOM 753 O O . ALA A 1 98 ? -6.246 28 5.887 1 49.72 98 ALA A O 1
ATOM 754 N N . ARG A 1 99 ? -6.738 28.453 3.793 1 46.78 99 ARG A N 1
ATOM 755 C CA . ARG A 1 99 ? -6.879 29.906 3.771 1 46.78 99 ARG A CA 1
ATOM 756 C C . ARG A 1 99 ? -8.016 30.359 4.688 1 46.78 99 ARG A C 1
ATOM 758 O O . ARG A 1 99 ? -9.133 29.859 4.59 1 46.78 99 ARG A O 1
ATOM 765 N N . PRO A 1 100 ? -7.738 31.047 5.762 1 48.75 100 PRO A N 1
ATOM 766 C CA . PRO A 1 100 ? -8.758 31.797 6.5 1 48.75 100 PRO A CA 1
ATOM 767 C C . PRO A 1 100 ? -9.695 32.594 5.586 1 48.75 100 PRO A C 1
ATOM 769 O O . PRO A 1 100 ? -9.234 33.281 4.68 1 48.75 100 PRO A O 1
ATOM 772 N N . ILE A 1 101 ? -10.781 32.062 5.152 1 42.84 101 ILE A N 1
ATOM 773 C CA . ILE A 1 101 ? -11.789 32.844 4.445 1 42.84 101 ILE A CA 1
ATOM 774 C C . ILE A 1 101 ? -11.953 34.219 5.117 1 42.84 101 ILE A C 1
ATOM 776 O O . ILE A 1 101 ? -12.203 34.281 6.324 1 42.84 101 ILE A O 1
ATOM 780 N N . ASN A 1 102 ? -11.336 35.25 4.656 1 37.97 102 ASN A N 1
ATOM 781 C CA . ASN A 1 102 ? -11.461 36.656 5.023 1 37.97 102 ASN A CA 1
ATOM 782 C C . ASN A 1 102 ? -12.93 37.094 5.043 1 37.97 102 ASN A C 1
ATOM 784 O O . ASN A 1 102 ? -13.664 36.844 4.094 1 37.97 102 ASN A O 1
ATOM 788 N N . SER A 1 103 ? -13.555 37.219 6.207 1 40.09 103 SER A N 1
ATOM 789 C CA . SER A 1 103 ? -14.82 37.844 6.512 1 40.09 103 SER A CA 1
ATOM 790 C C . SER A 1 103 ? -14.961 39.188 5.773 1 40.09 103 SER A C 1
ATOM 792 O O . S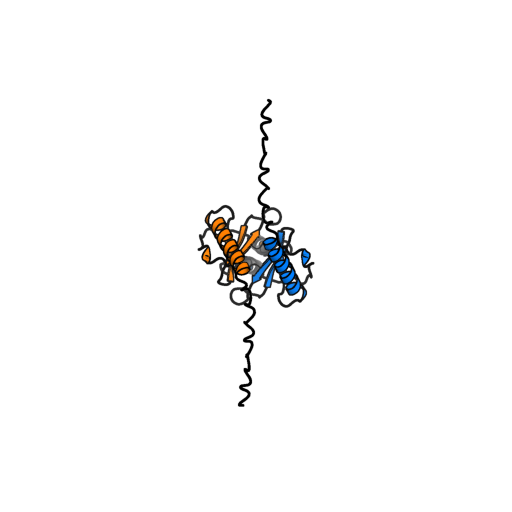ER A 1 103 ? -14.078 40.031 5.863 1 40.09 103 SER A O 1
ATOM 794 N N . GLY A 1 104 ? -15.555 39.281 4.617 1 36.19 104 GLY A N 1
ATOM 795 C CA . GLY A 1 104 ? -15.984 40.375 3.789 1 36.19 104 GLY A CA 1
ATOM 796 C C . GLY A 1 104 ? -16.562 41.531 4.59 1 36.19 104 GLY A C 1
ATOM 797 O O . GLY A 1 104 ? -17.281 41.312 5.57 1 36.19 104 GLY A O 1
ATOM 798 N N . SER A 1 105 ? -15.914 42.781 4.578 1 43.31 105 SER A N 1
ATOM 799 C CA . SER A 1 105 ? -16.188 44.125 5.051 1 43.31 105 SER A CA 1
ATOM 800 C C . SER A 1 105 ? -17.594 44.562 4.684 1 43.31 105 SER A C 1
ATOM 802 O O . SER A 1 105 ? -18 44.469 3.521 1 43.31 105 SER A O 1
ATOM 804 N N . THR A 1 106 ? -18.578 44.531 5.574 1 39.03 106 THR A N 1
ATOM 805 C CA . THR A 1 106 ? -19.922 45.094 5.555 1 39.03 106 THR A CA 1
ATOM 806 C C . THR A 1 106 ? -19.891 46.594 5.23 1 39.03 106 THR A C 1
ATOM 808 O O . THR A 1 106 ? -19.281 47.375 5.965 1 39.03 106 THR A O 1
ATOM 811 N N . SER A 1 107 ? -19.797 47.094 3.996 1 42.06 107 SER A N 1
ATOM 812 C CA . SER A 1 107 ? -19.969 48.5 3.557 1 42.06 107 SER A CA 1
ATOM 813 C C . SER A 1 107 ? -21.266 49.094 4.074 1 42.06 107 SER A C 1
ATOM 815 O O . SER A 1 107 ? -22.344 48.531 3.818 1 42.06 107 SER A O 1
ATOM 817 N N . THR A 1 108 ? -21.281 49.75 5.32 1 38.91 108 THR A N 1
ATOM 818 C CA . THR A 1 108 ? -22.312 50.625 5.895 1 38.91 108 THR A CA 1
ATOM 819 C C . THR A 1 108 ? -22.672 51.75 4.934 1 38.91 108 THR A C 1
ATOM 821 O O . THR A 1 108 ? -21.812 52.531 4.566 1 38.91 108 THR A O 1
ATOM 824 N N . LEU A 1 109 ? -23.531 51.625 4.016 1 40.62 109 LEU A N 1
ATOM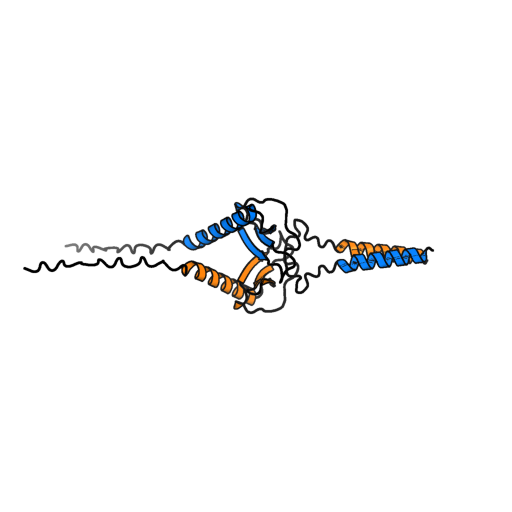 825 C CA . LEU A 1 109 ? -24.156 52.656 3.199 1 40.62 109 LEU A CA 1
ATOM 826 C C . LEU A 1 109 ? -24.812 53.719 4.078 1 40.62 109 LEU A C 1
ATOM 828 O O . LEU A 1 109 ? -25.688 53.406 4.883 1 40.62 109 LEU A O 1
ATOM 832 N N . ASN A 1 110 ? -24.031 54.75 4.566 1 37.53 110 ASN A N 1
ATOM 833 C CA . ASN A 1 110 ? -24.516 56 5.16 1 37.53 110 ASN A CA 1
ATOM 834 C C . ASN A 1 110 ? -25.453 56.719 4.211 1 37.53 110 ASN A C 1
ATOM 836 O O . ASN A 1 110 ? -25.047 57.125 3.121 1 37.53 110 ASN A O 1
ATOM 840 N N . ASN A 1 111 ? -26.672 56.375 3.961 1 32.78 111 ASN A N 1
ATOM 841 C CA . ASN A 1 111 ? -27.719 57.094 3.248 1 32.78 111 ASN A CA 1
ATOM 842 C C . ASN A 1 111 ? -28.016 58.438 3.891 1 32.78 111 ASN A C 1
ATOM 844 O O . ASN A 1 111 ? -28.531 58.5 5.012 1 32.78 111 ASN A O 1
ATOM 848 N N . THR A 1 112 ? -27.125 59.438 3.84 1 37.59 112 THR A N 1
ATOM 849 C CA . THR A 1 112 ? -27.344 60.812 4.234 1 37.59 112 THR A CA 1
ATOM 850 C C . THR A 1 112 ? -28.547 61.406 3.479 1 37.59 112 THR A C 1
ATOM 852 O O . THR A 1 112 ? -28.531 61.469 2.25 1 37.59 112 THR A O 1
ATOM 855 N N . SER A 1 113 ? -29.75 61.094 3.9 1 43.44 113 SER A N 1
ATOM 856 C CA . SER A 1 113 ? -30.984 61.781 3.49 1 43.44 113 SER A CA 1
ATOM 857 C C . SER A 1 113 ? -30.844 63.312 3.631 1 43.44 113 SER A C 1
ATOM 859 O O . SER A 1 113 ? -30.469 63.812 4.699 1 43.44 113 SER A O 1
ATOM 861 N N . HIS A 1 114 ? -30.391 64 2.59 1 42.91 114 HIS A N 1
ATOM 862 C CA . HIS A 1 114 ? -30.422 65.438 2.379 1 42.91 114 HIS A CA 1
ATOM 863 C C . HIS A 1 114 ? -31.812 66 2.607 1 42.91 114 HIS A C 1
ATOM 865 O O . HIS A 1 114 ? -32.781 65.562 1.975 1 42.91 114 HIS A O 1
ATOM 871 N N . THR A 1 115 ? -32.188 66.312 3.818 1 41.72 115 THR A N 1
ATOM 872 C CA . THR A 1 115 ? -33.312 67.125 4.184 1 41.72 115 THR A CA 1
ATOM 873 C C . THR A 1 115 ? -33.281 68.5 3.48 1 41.72 115 THR A C 1
ATOM 875 O O . THR A 1 115 ? -32.312 69.25 3.643 1 41.72 115 THR A O 1
ATOM 878 N N . THR A 1 116 ? -33.75 68.5 2.223 1 39.69 116 THR A N 1
ATOM 879 C CA . THR A 1 116 ? -34.062 69.75 1.575 1 39.69 116 THR A CA 1
ATOM 880 C C . THR A 1 116 ? -34.969 70.625 2.463 1 39.69 116 THR A C 1
ATOM 882 O O . THR A 1 116 ? -36.031 70.188 2.902 1 39.69 116 THR A O 1
ATOM 885 N N . GLY A 1 117 ? -34.375 71.688 3.037 1 33.59 117 GLY A N 1
ATOM 886 C CA . GLY A 1 117 ? -35.062 72.938 3.205 1 33.59 117 GLY A CA 1
ATOM 887 C C . GLY A 1 117 ? -35.656 73.5 1.915 1 33.59 117 GLY A C 1
ATOM 888 O O . GLY A 1 117 ? -35.188 73.188 0.827 1 33.59 117 GLY A O 1
ATOM 889 N N . MET B 1 1 ? -0.405 -43.844 -28.281 1 46.81 1 MET B N 1
ATOM 890 C CA . MET B 1 1 ? -1.415 -43 -27.672 1 46.81 1 MET B CA 1
ATOM 891 C C . MET B 1 1 ? -0.917 -42.438 -26.344 1 46.81 1 MET B C 1
ATOM 893 O O . MET B 1 1 ? -1.552 -41.562 -25.75 1 46.81 1 MET B O 1
ATOM 897 N N . ARG B 1 2 ? 0.065 -43.156 -25.719 1 57.5 2 ARG B N 1
ATOM 898 C CA . ARG B 1 2 ? 0.54 -42.875 -24.375 1 57.5 2 ARG B CA 1
ATOM 899 C C . ARG B 1 2 ? 1.417 -41.625 -24.344 1 57.5 2 ARG B C 1
ATOM 901 O O . ARG B 1 2 ? 1.354 -40.844 -23.406 1 57.5 2 ARG B O 1
ATOM 908 N N . CYS B 1 3 ? 2.072 -41.375 -25.469 1 54.38 3 CYS B N 1
ATOM 909 C CA . CYS B 1 3 ? 3.025 -40.281 -25.5 1 54.38 3 CYS B CA 1
ATOM 910 C C . CYS B 1 3 ? 2.311 -38.938 -25.688 1 54.38 3 CYS B C 1
ATOM 912 O O . CYS B 1 3 ? 2.736 -37.938 -25.141 1 54.38 3 CYS B O 1
ATOM 914 N N . VAL B 1 4 ? 1.219 -39.062 -26.375 1 59.22 4 VAL B N 1
ATOM 915 C CA . VAL B 1 4 ? 0.48 -37.812 -26.641 1 59.22 4 VAL B CA 1
ATOM 916 C C . VAL B 1 4 ? -0.125 -37.281 -25.344 1 59.22 4 VAL B C 1
ATOM 918 O O . VAL B 1 4 ? -0.171 -36.062 -25.125 1 59.22 4 VAL B O 1
ATOM 921 N N . CYS B 1 5 ? -0.435 -38.188 -24.469 1 56.03 5 CYS B N 1
ATOM 922 C CA . CYS B 1 5 ? -1.054 -37.781 -23.219 1 56.03 5 CYS B CA 1
ATOM 923 C C . CYS B 1 5 ? -0.035 -37.094 -22.312 1 56.03 5 CYS B C 1
ATOM 925 O O . CYS B 1 5 ? -0.35 -36.125 -21.641 1 56.03 5 CYS B O 1
ATOM 927 N N . VAL B 1 6 ? 1.164 -37.625 -22.422 1 59.53 6 VAL B N 1
ATOM 928 C CA . VAL B 1 6 ? 2.197 -37.062 -21.547 1 59.53 6 VAL B CA 1
ATOM 929 C C . VAL B 1 6 ? 2.586 -35.656 -22.016 1 59.53 6 VAL B C 1
ATOM 931 O O . VAL B 1 6 ? 2.76 -34.75 -21.203 1 59.53 6 VAL B O 1
ATOM 934 N N . THR B 1 7 ? 2.66 -35.531 -23.312 1 60.84 7 THR B N 1
ATOM 935 C CA . THR B 1 7 ? 3.006 -34.219 -23.859 1 60.84 7 THR B CA 1
ATOM 936 C C . THR B 1 7 ? 1.901 -33.219 -23.562 1 60.84 7 THR B C 1
ATOM 938 O O . THR B 1 7 ? 2.182 -32.031 -23.281 1 60.84 7 THR B O 1
ATOM 941 N N . LEU B 1 8 ? 0.698 -33.656 -23.609 1 60.72 8 LEU B N 1
ATOM 942 C CA . LEU B 1 8 ? -0.415 -32.75 -23.328 1 60.72 8 LEU B CA 1
ATOM 943 C C . LEU B 1 8 ? -0.437 -32.344 -21.859 1 60.72 8 LEU B C 1
ATOM 945 O O . LEU B 1 8 ? -0.688 -31.188 -21.516 1 60.72 8 LEU B O 1
ATOM 949 N N . LEU B 1 9 ? -0.122 -33.312 -21.062 1 61.69 9 LEU B N 1
ATOM 950 C CA . LEU B 1 9 ? -0.092 -33.031 -19.641 1 61.69 9 LEU B CA 1
ATOM 951 C C . LEU B 1 9 ? 1.06 -32.094 -19.297 1 61.69 9 LEU B C 1
ATOM 953 O O . LEU B 1 9 ? 0.901 -31.172 -18.484 1 61.69 9 LEU B O 1
ATOM 957 N N . LEU B 1 10 ? 2.18 -32.281 -19.984 1 61.16 10 LEU B N 1
ATOM 958 C CA . LEU B 1 10 ? 3.32 -31.391 -19.766 1 61.16 10 LEU B CA 1
ATOM 959 C C . LEU B 1 10 ? 3.037 -29.984 -20.297 1 61.16 10 LEU B C 1
ATOM 961 O O . LEU B 1 10 ? 3.424 -29 -19.688 1 61.16 10 LEU B O 1
ATOM 965 N N . CYS B 1 11 ? 2.406 -29.891 -21.422 1 59.72 11 CYS B N 1
ATOM 966 C CA . CYS B 1 11 ? 2.025 -28.594 -21.984 1 59.72 11 CYS B CA 1
ATOM 967 C C . CYS B 1 11 ? 1.061 -27.859 -21.062 1 59.72 11 CYS B C 1
ATOM 969 O O . CYS B 1 11 ? 1.176 -26.656 -20.859 1 59.72 11 CYS B O 1
ATOM 971 N N . LEU B 1 12 ? 0.077 -28.625 -20.531 1 59.75 12 LEU B N 1
ATOM 972 C CA . LEU B 1 12 ? -0.874 -28 -19.609 1 59.75 12 LEU B CA 1
ATOM 973 C C . LEU B 1 12 ? -0.182 -27.562 -18.328 1 59.75 12 LEU B C 1
ATOM 975 O O . LEU B 1 12 ? -0.486 -26.5 -17.797 1 59.75 12 LEU B O 1
ATOM 979 N N . ALA B 1 13 ? 0.709 -28.391 -17.922 1 58.53 13 ALA B N 1
ATOM 980 C CA . ALA B 1 13 ? 1.439 -28.062 -16.703 1 58.53 13 ALA B CA 1
ATOM 981 C C . ALA B 1 13 ? 2.285 -26.812 -16.906 1 58.53 13 ALA B C 1
ATOM 983 O O . ALA B 1 13 ? 2.328 -25.938 -16.031 1 58.53 13 ALA B O 1
ATOM 984 N N . THR B 1 14 ? 3.049 -26.641 -18.047 1 58.62 14 THR B N 1
ATOM 985 C CA . THR B 1 14 ? 3.859 -25.453 -18.312 1 58.62 14 THR B CA 1
ATOM 986 C C . THR B 1 14 ? 2.979 -24.219 -18.453 1 58.62 14 THR B C 1
ATOM 988 O O . THR B 1 14 ? 3.367 -23.125 -18.047 1 58.62 14 THR B O 1
ATOM 991 N N . MET B 1 15 ? 1.797 -24.328 -19.109 1 54.53 15 MET B N 1
ATOM 992 C CA . MET B 1 15 ? 0.881 -23.203 -19.234 1 54.53 15 MET B CA 1
ATOM 993 C C . MET B 1 15 ? 0.401 -22.75 -17.859 1 54.53 15 MET B C 1
ATOM 995 O O . MET B 1 15 ? 0.189 -21.547 -17.625 1 54.53 15 MET B O 1
ATOM 999 N N . LEU B 1 16 ? 0.088 -23.75 -17.078 1 52.66 16 LEU B N 1
ATOM 1000 C CA . LEU B 1 16 ? -0.356 -23.391 -15.727 1 52.66 16 LEU B CA 1
ATOM 1001 C C . LEU B 1 16 ? 0.782 -22.766 -14.93 1 52.66 16 LEU B C 1
ATOM 1003 O O . LEU B 1 16 ? 0.553 -21.859 -14.117 1 52.66 16 LEU B O 1
ATOM 1007 N N . LEU B 1 17 ? 1.981 -23.266 -15.148 1 51.84 17 LEU B N 1
ATOM 1008 C CA . LEU B 1 17 ? 3.111 -22.672 -14.438 1 51.84 17 LEU B CA 1
ATOM 1009 C C . LEU B 1 17 ? 3.389 -21.266 -14.945 1 51.84 17 LEU B C 1
ATOM 1011 O O . LEU B 1 17 ? 3.941 -20.438 -14.211 1 51.84 17 LEU B O 1
ATOM 1015 N N . ALA B 1 18 ? 3.207 -20.938 -16.141 1 48.94 18 ALA B N 1
ATOM 1016 C CA . ALA B 1 18 ? 3.504 -19.641 -16.719 1 48.94 18 ALA B CA 1
ATOM 1017 C C . ALA B 1 18 ? 2.643 -18.547 -16.094 1 48.94 18 ALA B C 1
ATOM 1019 O O . ALA B 1 18 ? 3.049 -17.375 -16.031 1 48.94 18 ALA B O 1
ATOM 1020 N N . GLN B 1 19 ? 1.449 -18.875 -15.812 1 44 19 GLN B N 1
ATOM 1021 C CA . GLN B 1 19 ? 0.638 -17.766 -15.328 1 44 19 GLN B CA 1
ATOM 1022 C C . GLN B 1 19 ? 1.116 -17.297 -13.961 1 44 19 GLN B C 1
ATOM 1024 O O . GLN B 1 19 ? 0.587 -16.312 -13.422 1 44 19 GLN B O 1
ATOM 1029 N N . VAL B 1 20 ? 1.99 -18.141 -13.383 1 40.62 20 VAL B N 1
ATOM 1030 C CA . VAL B 1 20 ? 2.346 -17.656 -12.055 1 40.62 20 VAL B CA 1
ATOM 1031 C C . VAL B 1 20 ? 3.137 -16.344 -12.172 1 40.62 20 VAL B C 1
ATOM 1033 O O . VAL B 1 20 ? 3.898 -15.992 -11.273 1 40.62 20 VAL B O 1
ATOM 1036 N N . THR B 1 21 ? 3.355 -15.734 -13.359 1 38.03 21 THR B N 1
ATOM 1037 C CA . THR B 1 21 ? 4.031 -14.453 -13.211 1 38.03 21 THR B CA 1
ATOM 1038 C C . THR B 1 21 ? 3.443 -13.664 -12.039 1 38.03 21 THR B C 1
ATOM 1040 O O . THR B 1 21 ? 2.268 -13.297 -12.062 1 38.03 21 THR B O 1
ATOM 1043 N N . CYS B 1 22 ? 3.629 -14.195 -10.852 1 39.81 22 CYS B N 1
ATOM 1044 C CA . CYS B 1 22 ? 3.477 -13.219 -9.781 1 39.81 22 CYS B CA 1
ATOM 1045 C C . CYS B 1 22 ? 4.027 -11.859 -10.203 1 39.81 22 CYS B C 1
ATOM 1047 O O . CYS B 1 22 ? 5.238 -11.641 -10.195 1 39.81 22 CYS B O 1
ATOM 1049 N N . GLN B 1 23 ? 3.922 -11.539 -11.406 1 38.94 23 GLN B N 1
ATOM 1050 C CA . GLN B 1 23 ? 4.363 -10.227 -11.883 1 38.94 23 GLN B CA 1
ATOM 1051 C C . GLN B 1 23 ? 4.215 -9.172 -10.789 1 38.94 23 GLN B C 1
ATOM 1053 O O . GLN B 1 23 ? 3.158 -8.547 -10.664 1 38.94 23 GLN B O 1
ATOM 1058 N N . ILE B 1 24 ? 4.438 -9.367 -9.484 1 40.16 24 ILE B N 1
ATOM 1059 C CA . ILE B 1 24 ? 4.551 -8.008 -8.977 1 40.16 24 ILE B CA 1
ATOM 1060 C C . ILE B 1 24 ? 5.52 -7.211 -9.852 1 40.16 24 ILE B C 1
ATOM 1062 O O . ILE B 1 24 ? 6.172 -6.277 -9.375 1 40.16 24 ILE B O 1
ATOM 1066 N N . SER B 1 25 ? 5.797 -7.633 -11.008 1 35.5 25 SER B N 1
ATOM 1067 C CA . SER B 1 25 ? 6.723 -6.891 -11.859 1 35.5 25 SER B CA 1
ATOM 1068 C C . SER B 1 25 ? 6.727 -5.406 -11.508 1 35.5 25 SER B C 1
ATOM 1070 O O . SER B 1 25 ? 5.84 -4.93 -10.797 1 35.5 25 SER B O 1
ATOM 1072 N N . GLY B 1 26 ? 7.539 -4.617 -12.32 1 38.78 26 GLY B N 1
ATOM 1073 C CA . GLY B 1 26 ? 7.723 -3.18 -12.219 1 38.78 26 GLY B CA 1
ATOM 1074 C C . GLY B 1 26 ? 6.422 -2.422 -12.047 1 38.78 26 GLY B C 1
ATOM 1075 O O . GLY B 1 26 ? 6.348 -1.464 -11.273 1 38.78 26 GLY B O 1
ATOM 1076 N N . MET B 1 27 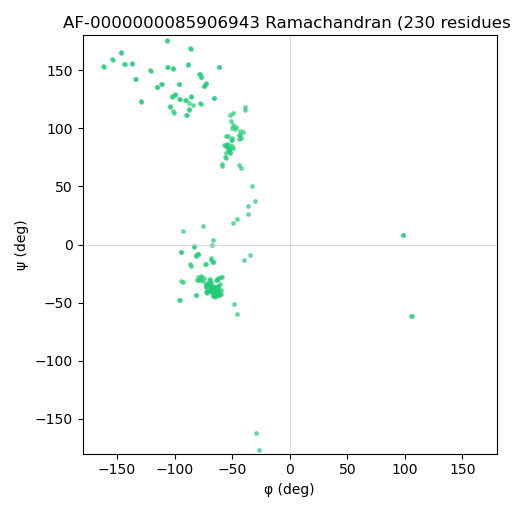? 5.527 -2.578 -13.047 1 41.44 27 MET B N 1
ATOM 1077 C CA . MET B 1 27 ? 4.164 -2.049 -13.094 1 41.44 27 MET B CA 1
ATOM 1078 C C . MET B 1 27 ? 3.311 -2.656 -11.984 1 41.44 27 MET B C 1
ATOM 1080 O O . MET B 1 27 ? 2.109 -2.387 -11.906 1 41.44 27 MET B O 1
ATOM 1084 N N . SER B 1 28 ? 3.482 -4.016 -11.75 1 49.62 28 SER B N 1
ATOM 1085 C CA . SER B 1 28 ? 2.896 -4.977 -10.828 1 49.62 28 SER B CA 1
ATOM 1086 C C . SER B 1 28 ? 2.584 -4.324 -9.484 1 49.62 28 SER B C 1
ATOM 1088 O O . SER B 1 28 ? 2.191 -5.008 -8.531 1 49.62 28 SER B O 1
ATOM 1090 N N . ASN B 1 29 ? 3.051 -3.184 -9.391 1 68.06 29 ASN B N 1
ATOM 1091 C CA . ASN B 1 29 ? 3.17 -2.609 -8.055 1 68.06 29 ASN B CA 1
ATOM 1092 C C . ASN B 1 29 ? 1.814 -2.154 -7.516 1 68.06 29 ASN B C 1
ATOM 1094 O O . ASN B 1 29 ? 1.745 -1.258 -6.672 1 68.06 29 ASN B O 1
ATOM 1098 N N . CYS B 1 30 ? 0.845 -2.75 -8.305 1 82.94 30 CYS B N 1
ATOM 1099 C CA . CYS B 1 30 ? -0.407 -2.375 -7.66 1 82.94 30 CYS B CA 1
ATOM 1100 C C . CYS B 1 30 ? -0.732 -3.322 -6.512 1 82.94 30 CYS B C 1
ATOM 1102 O O . CYS B 1 30 ? -0.867 -4.531 -6.715 1 82.94 30 CYS B O 1
ATOM 1104 N N . PRO B 1 31 ? -0.832 -2.869 -5.453 1 87.62 31 PRO B N 1
ATOM 1105 C CA . PRO B 1 31 ? -0.943 -3.727 -4.273 1 87.62 31 PRO B CA 1
ATOM 1106 C C . PRO B 1 31 ? -2.262 -4.496 -4.227 1 87.62 31 PRO B C 1
ATOM 1108 O O . PRO B 1 31 ? -2.312 -5.609 -3.697 1 87.62 31 PRO B O 1
ATOM 1111 N N . CYS B 1 32 ? -3.355 -3.889 -4.754 1 89.19 32 CYS B N 1
ATOM 1112 C CA . CYS B 1 32 ? -4.656 -4.543 -4.637 1 89.19 32 CYS B CA 1
ATOM 1113 C C . CYS B 1 32 ? -5.039 -5.234 -5.938 1 89.19 32 CYS B C 1
ATOM 1115 O O . CYS B 1 32 ? -5.293 -4.57 -6.945 1 89.19 32 CYS B O 1
ATOM 1117 N N . LEU B 1 33 ? -5.129 -6.504 -5.922 1 85.31 33 LEU B N 1
ATOM 1118 C CA . LEU B 1 33 ? -5.602 -7.281 -7.062 1 85.31 33 LEU B CA 1
ATOM 1119 C C . LEU B 1 33 ? -7.094 -7.566 -6.945 1 85.31 33 LEU B C 1
ATOM 1121 O O . LEU B 1 33 ? -7.785 -7.715 -7.957 1 85.31 33 LEU B O 1
ATOM 1125 N N . LYS B 1 34 ? -7.531 -7.68 -5.691 1 85.25 34 LYS B N 1
ATOM 1126 C CA . LYS B 1 34 ? -8.938 -7.867 -5.344 1 85.25 34 LYS B CA 1
ATOM 1127 C C . LYS B 1 34 ? -9.281 -7.129 -4.055 1 85.25 34 LYS B C 1
ATOM 1129 O O . LYS B 1 34 ? -8.406 -6.824 -3.25 1 85.25 34 LYS B O 1
ATOM 1134 N N . THR B 1 35 ? -10.555 -6.785 -3.896 1 91.12 35 THR B N 1
ATOM 1135 C CA . THR B 1 35 ? -10.977 -6.105 -2.68 1 91.12 35 THR B CA 1
ATOM 1136 C C . THR B 1 35 ? -11.664 -7.078 -1.725 1 91.12 35 THR B C 1
ATOM 1138 O O . THR B 1 35 ? -12.25 -8.07 -2.158 1 91.12 35 THR B O 1
ATOM 1141 N N . SER B 1 36 ? -11.531 -6.738 -0.498 1 90.62 36 SER B N 1
ATOM 1142 C CA . SER B 1 36 ? -12.156 -7.555 0.539 1 90.62 36 SER B CA 1
ATOM 1143 C C . SER B 1 36 ? -13.648 -7.27 0.637 1 90.62 36 SER B C 1
ATOM 1145 O O . SER B 1 36 ? -14.078 -6.121 0.513 1 90.62 36 SER B O 1
ATOM 1147 N N . ASN B 1 37 ? -14.484 -8.281 0.971 1 90.56 37 ASN B N 1
ATOM 1148 C CA . ASN B 1 37 ? -15.914 -8.117 1.198 1 90.56 37 ASN B CA 1
ATOM 1149 C C . ASN B 1 37 ? -16.234 -7.922 2.678 1 90.56 37 ASN B C 1
ATOM 1151 O O . ASN B 1 37 ? -17.375 -7.645 3.043 1 90.56 37 ASN B O 1
ATOM 1155 N N . LYS B 1 38 ? -15.312 -8.039 3.498 1 92.31 38 LYS B N 1
ATOM 1156 C CA . LYS B 1 38 ? -15.492 -7.852 4.934 1 92.31 38 LYS B CA 1
ATOM 1157 C C . LYS B 1 38 ? -15.578 -6.371 5.293 1 92.31 38 LYS B C 1
ATOM 1159 O O . LYS B 1 38 ? -14.969 -5.531 4.629 1 92.31 38 LYS B O 1
ATOM 1164 N N . VAL B 1 39 ? -16.453 -6.074 6.336 1 94.81 39 VAL B N 1
ATOM 1165 C CA . VAL B 1 39 ? -16.531 -4.727 6.895 1 94.81 39 VAL B CA 1
ATOM 1166 C C . VAL B 1 39 ? -15.641 -4.629 8.133 1 94.81 39 VAL B C 1
ATOM 1168 O O . VAL B 1 39 ? -15.719 -5.469 9.031 1 94.81 39 VAL B O 1
ATOM 1171 N N . TYR B 1 40 ? -14.758 -3.691 8.125 1 95.94 40 TYR B N 1
ATOM 1172 C CA . TYR B 1 40 ? -13.828 -3.504 9.234 1 95.94 40 TYR B CA 1
ATOM 1173 C C . TYR B 1 40 ? -14.211 -2.281 10.062 1 95.94 40 TYR B C 1
ATOM 1175 O O . TYR B 1 40 ? -14.883 -1.375 9.562 1 95.94 40 TYR B O 1
ATOM 1183 N N . ARG B 1 41 ? -13.828 -2.316 11.375 1 97.06 41 ARG B N 1
ATOM 1184 C CA . ARG B 1 41 ? -14.055 -1.151 12.219 1 97.06 41 ARG B CA 1
ATOM 1185 C C . ARG B 1 41 ? -13.211 0.034 11.766 1 97.06 41 ARG B C 1
ATOM 1187 O O . ARG B 1 41 ? -11.992 -0.083 11.617 1 97.06 41 ARG B O 1
ATOM 1194 N N . LYS B 1 42 ? -13.805 1.128 11.531 1 97.25 42 LYS B N 1
ATOM 1195 C CA . LYS B 1 42 ? -13.141 2.316 11 1 97.25 42 LYS B CA 1
ATOM 1196 C C . LYS B 1 42 ? -12.023 2.777 11.922 1 97.25 42 LYS B C 1
ATOM 1198 O O . LYS B 1 42 ? -11.008 3.309 11.461 1 97.25 42 LYS B O 1
ATOM 1203 N N . GLU B 1 43 ? -12.133 2.512 13.219 1 97.06 43 GLU B N 1
ATOM 1204 C CA . GLU B 1 43 ? -11.164 2.959 14.211 1 97.06 43 GLU B CA 1
ATOM 1205 C C . GLU B 1 43 ? -9.867 2.16 14.109 1 97.06 43 GLU B C 1
ATOM 1207 O O . GLU B 1 43 ? -8.828 2.584 14.625 1 97.06 43 GLU B O 1
ATOM 1212 N N . GLU B 1 44 ? -9.977 1.073 13.453 1 97.06 44 GLU B N 1
ATOM 1213 C CA . GLU B 1 44 ? -8.805 0.21 13.336 1 97.06 44 GLU B CA 1
ATOM 1214 C C . GLU B 1 44 ? -7.875 0.685 12.227 1 97.06 44 GLU B C 1
ATOM 1216 O O . GLU B 1 44 ? -6.734 0.235 12.133 1 97.06 44 GLU B O 1
ATOM 1221 N N . MET B 1 45 ? -8.328 1.641 11.43 1 97.19 45 MET B N 1
ATOM 1222 C CA . MET B 1 45 ? -7.539 2.096 10.289 1 97.19 45 MET B CA 1
ATOM 1223 C C . MET B 1 45 ? -6.555 3.18 10.711 1 97.19 45 MET B C 1
ATOM 1225 O O . MET B 1 45 ? -6.938 4.164 11.344 1 97.19 45 MET B O 1
ATOM 1229 N N . GLU B 1 46 ? -5.316 2.943 10.367 1 96.69 46 GLU B N 1
ATOM 1230 C CA . GLU B 1 46 ? -4.262 3.896 10.695 1 96.69 46 GLU B CA 1
ATOM 1231 C C . GLU B 1 46 ? -3.994 4.848 9.531 1 96.69 46 GLU B C 1
ATOM 1233 O O . GLU B 1 46 ? -3.766 6.043 9.742 1 96.69 46 GLU B O 1
ATOM 1238 N N . ASN B 1 47 ? -3.85 4.344 8.375 1 96.69 47 ASN B N 1
ATOM 1239 C CA . ASN B 1 47 ? -3.508 5.051 7.141 1 96.69 47 ASN B CA 1
ATOM 1240 C C . ASN B 1 47 ? -4.176 4.418 5.926 1 96.69 47 ASN B C 1
ATOM 1242 O O . ASN B 1 47 ? -4.73 3.318 6.02 1 96.69 47 ASN B O 1
ATOM 1246 N N . TYR B 1 48 ? -4.188 5.184 4.773 1 96.56 48 TYR B N 1
ATOM 1247 C CA . TYR B 1 48 ? -4.703 4.594 3.543 1 96.56 48 TYR B CA 1
ATOM 1248 C C . TYR B 1 48 ? -4.078 5.25 2.318 1 96.56 48 TYR B C 1
ATOM 1250 O O . TYR B 1 48 ? -3.535 6.352 2.406 1 96.56 48 TYR B O 1
ATOM 1258 N N . MET B 1 49 ? -4.102 4.562 1.169 1 97 49 MET B N 1
ATOM 1259 C CA . MET B 1 49 ? -3.748 5.07 -0.154 1 97 49 MET B CA 1
ATOM 1260 C C . MET B 1 49 ? -4.789 4.66 -1.189 1 97 49 MET B C 1
ATOM 1262 O O . MET B 1 49 ? -5.363 3.574 -1.105 1 97 49 MET B O 1
ATOM 1266 N N . THR B 1 50 ? -5.027 5.598 -2.086 1 97.19 50 THR B N 1
ATOM 1267 C CA . THR B 1 50 ? -6.004 5.328 -3.135 1 97.19 50 THR B CA 1
ATOM 1268 C C . THR B 1 50 ? -5.332 4.703 -4.352 1 97.19 50 THR B C 1
ATOM 1270 O O . THR B 1 50 ? -4.328 5.215 -4.844 1 97.19 50 THR B O 1
ATOM 1273 N N . GLN B 1 51 ? -5.746 3.621 -4.77 1 94.38 51 GLN B N 1
ATOM 1274 C CA . GLN B 1 51 ? -5.359 2.953 -6.008 1 94.38 51 GLN B CA 1
ATOM 1275 C C . GLN B 1 51 ? -6.398 3.18 -7.102 1 94.38 51 GLN B C 1
ATOM 1277 O O . GLN B 1 51 ? -7.59 2.951 -6.891 1 94.38 51 GLN B O 1
ATOM 1282 N N . LYS B 1 52 ? -5.953 3.617 -8.281 1 95.94 52 LYS B N 1
ATOM 1283 C CA . LYS B 1 52 ? -6.891 3.971 -9.344 1 95.94 52 LYS B CA 1
ATOM 1284 C C . LYS B 1 52 ? -6.742 3.037 -10.539 1 95.94 52 LYS B C 1
ATOM 1286 O O . LYS B 1 52 ? -5.625 2.748 -10.969 1 95.94 52 LYS B O 1
ATOM 1291 N N . ALA B 1 53 ? -7.887 2.643 -11.008 1 93.12 53 ALA B N 1
ATOM 1292 C CA . ALA B 1 53 ? -7.898 1.924 -12.281 1 93.12 53 ALA B CA 1
ATOM 1293 C C . ALA B 1 53 ? -7.352 2.795 -13.406 1 93.12 53 ALA B C 1
ATOM 1295 O O . ALA B 1 53 ? -7.605 4 -13.445 1 93.12 53 ALA B O 1
ATOM 1296 N N . GLY B 1 54 ? -6.727 2.123 -14.531 1 91.25 54 GLY B N 1
ATOM 1297 C CA . GLY B 1 54 ? -5.953 2.816 -15.547 1 91.25 54 GLY B CA 1
ATOM 1298 C C . GLY B 1 54 ? -4.461 2.588 -15.422 1 91.25 54 GLY B C 1
ATOM 1299 O O . GLY B 1 54 ? -3.854 1.928 -16.266 1 91.25 54 GLY B O 1
ATOM 1300 N N . ILE B 1 55 ? -4.059 3.062 -14.227 1 87.81 55 ILE B N 1
ATOM 1301 C CA . ILE B 1 55 ? -2.682 2.738 -13.875 1 87.81 55 ILE B CA 1
ATOM 1302 C C . ILE B 1 55 ? -2.611 1.318 -13.312 1 87.81 55 ILE B C 1
ATOM 1304 O O . ILE B 1 55 ? -1.721 0.546 -13.672 1 87.81 55 ILE B O 1
ATOM 1308 N N . CYS B 1 56 ? -3.623 1.073 -12.438 1 89.31 56 CYS B N 1
ATOM 1309 C CA . CYS B 1 56 ? -3.809 -0.267 -11.898 1 89.31 56 CYS B CA 1
ATOM 1310 C C . CYS B 1 56 ? -5.016 -0.949 -12.523 1 89.31 56 CYS B C 1
ATOM 1312 O O . CYS B 1 56 ? -5.703 -0.359 -13.359 1 89.31 56 CYS B O 1
ATOM 1314 N N . HIS B 1 57 ? -5.227 -2.252 -12.141 1 86.94 57 HIS B N 1
ATOM 1315 C CA . HIS B 1 57 ? -6.289 -3.035 -12.75 1 86.94 57 HIS B CA 1
ATOM 1316 C C . HIS B 1 57 ? -7.648 -2.68 -12.156 1 86.94 57 HIS B C 1
ATOM 1318 O O . HIS B 1 57 ? -8.672 -2.77 -12.844 1 86.94 57 HIS B O 1
ATOM 1324 N N . ILE B 1 58 ? -7.684 -2.293 -10.922 1 90.31 58 ILE B N 1
ATOM 1325 C CA . ILE B 1 58 ? -8.945 -2.014 -10.234 1 90.31 58 ILE B CA 1
ATOM 1326 C C . ILE B 1 58 ? -8.812 -0.736 -9.414 1 90.31 58 ILE B C 1
ATOM 1328 O O . ILE B 1 58 ? -7.699 -0.321 -9.07 1 90.31 58 ILE B O 1
ATOM 1332 N N . ASN B 1 59 ? -9.938 -0.099 -9.164 1 95.81 59 ASN B N 1
ATOM 1333 C CA . ASN B 1 59 ? -10 0.891 -8.094 1 95.81 59 ASN B CA 1
ATOM 1334 C C . ASN B 1 59 ? -10.016 0.23 -6.723 1 95.81 59 ASN B C 1
ATOM 1336 O O . ASN B 1 59 ? -10.711 -0.765 -6.512 1 95.81 59 ASN B O 1
ATOM 1340 N N . ALA B 1 60 ? -9.258 0.764 -5.824 1 94.44 60 ALA B N 1
ATOM 1341 C CA . ALA B 1 60 ? -9.242 0.206 -4.473 1 94.44 60 ALA B CA 1
ATOM 1342 C C . ALA B 1 60 ? -8.672 1.208 -3.473 1 94.44 60 ALA B C 1
ATOM 1344 O O . ALA B 1 60 ? -8.016 2.174 -3.859 1 94.44 60 ALA B O 1
ATOM 1345 N N . ILE B 1 61 ? -9.094 1.058 -2.307 1 96.81 61 ILE B N 1
ATOM 1346 C CA . ILE B 1 61 ? -8.461 1.745 -1.188 1 96.81 61 ILE B CA 1
ATOM 1347 C C . ILE B 1 61 ? -7.594 0.762 -0.404 1 96.81 61 ILE B C 1
ATOM 1349 O O . ILE B 1 61 ? -8.07 -0.287 0.031 1 96.81 61 ILE B O 1
ATOM 1353 N N . LEU B 1 62 ? -6.285 1.063 -0.377 1 95.56 62 LEU B N 1
ATOM 1354 C CA . LEU B 1 62 ? -5.387 0.268 0.449 1 95.56 62 LEU B CA 1
ATOM 1355 C C . LEU B 1 62 ? -5.289 0.841 1.858 1 95.56 62 LEU B C 1
ATOM 1357 O O . LEU B 1 62 ? -4.719 1.915 2.059 1 95.56 62 LEU B O 1
ATOM 1361 N N . PHE B 1 63 ? -5.863 0.043 2.861 1 96.44 63 PHE B N 1
ATOM 1362 C CA . PHE B 1 63 ? -5.777 0.458 4.258 1 96.44 63 PHE B CA 1
ATOM 1363 C C . PHE B 1 63 ? -4.609 -0.225 4.953 1 96.44 63 PHE B C 1
ATOM 1365 O O . PHE B 1 63 ? -4.332 -1.4 4.707 1 96.44 63 PHE B O 1
ATOM 1372 N N . LYS B 1 64 ? -3.922 0.515 5.723 1 96.88 64 LYS B N 1
ATOM 1373 C CA . LYS B 1 64 ? -3.07 -0.058 6.762 1 96.88 64 LYS B CA 1
ATOM 1374 C C . LYS B 1 64 ? -3.732 0.048 8.133 1 96.88 64 LYS B C 1
ATOM 1376 O O . LYS B 1 64 ? -4.152 1.131 8.547 1 96.88 64 LYS B O 1
ATOM 1381 N N . THR B 1 65 ? -3.816 -1.026 8.805 1 96.44 65 THR B N 1
ATOM 1382 C CA . THR B 1 65 ? -4.434 -1.038 10.125 1 96.44 65 THR B CA 1
ATOM 1383 C C . THR B 1 65 ? -3.412 -0.682 11.203 1 96.44 65 THR B C 1
ATOM 1385 O O . THR B 1 65 ? -2.207 -0.682 10.945 1 96.44 65 THR B O 1
ATOM 1388 N N . VAL B 1 66 ? -3.977 -0.4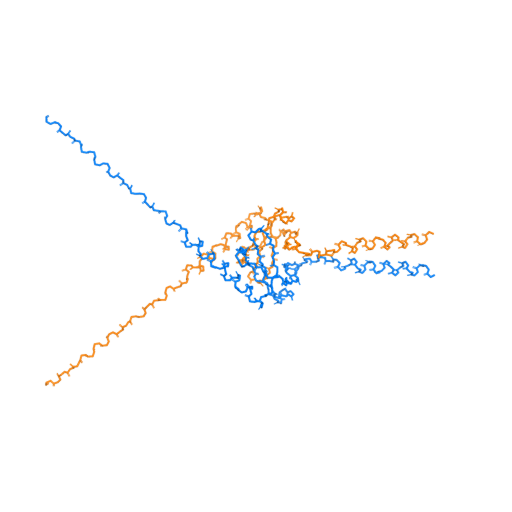45 12.406 1 95.94 66 VAL B N 1
ATOM 1389 C CA . VAL B 1 66 ? -3.139 -0.136 13.555 1 95.94 66 VAL B CA 1
ATOM 1390 C C . VAL B 1 66 ? -2.229 -1.321 13.867 1 95.94 66 VAL B C 1
ATOM 1392 O O . VAL B 1 66 ? -1.096 -1.141 14.32 1 95.94 66 VAL B O 1
ATOM 1395 N N . SER B 1 67 ? -2.664 -2.539 13.555 1 93.62 67 SER B N 1
ATOM 1396 C CA . SER B 1 67 ? -1.902 -3.758 13.812 1 93.62 67 SER B CA 1
ATOM 1397 C C . SER B 1 67 ? -0.83 -3.971 12.75 1 93.62 67 SER B C 1
ATOM 1399 O O . SER B 1 67 ? 0.014 -4.859 12.875 1 93.62 67 SER B O 1
ATOM 1401 N N . GLY B 1 68 ? -0.817 -3.227 11.734 1 94.19 68 GLY B N 1
ATOM 1402 C CA . GLY B 1 68 ? 0.206 -3.303 10.703 1 94.19 68 GLY B CA 1
ATOM 1403 C C . GLY B 1 68 ? -0.224 -4.113 9.492 1 94.19 68 GLY B C 1
ATOM 1404 O O . GLY B 1 68 ? 0.572 -4.348 8.578 1 94.19 68 GLY B O 1
ATOM 1405 N N . ARG B 1 69 ? -1.533 -4.465 9.516 1 92.44 69 ARG B N 1
ATOM 1406 C CA . ARG B 1 69 ? -2.068 -5.258 8.414 1 92.44 69 ARG B CA 1
ATOM 1407 C C . ARG B 1 69 ? -2.572 -4.359 7.289 1 92.44 69 ARG B C 1
ATOM 1409 O O . ARG B 1 69 ? -2.891 -3.189 7.516 1 92.44 69 ARG B O 1
ATOM 1416 N N . PHE B 1 70 ? -2.561 -5.039 6.07 1 94.19 70 PHE B N 1
ATOM 1417 C CA . PHE B 1 70 ? -3.045 -4.289 4.918 1 94.19 70 PHE B CA 1
ATOM 1418 C C . PHE B 1 70 ? -4.359 -4.867 4.41 1 94.19 70 PHE B C 1
ATOM 1420 O O . PHE B 1 70 ? -4.543 -6.086 4.391 1 94.19 70 PHE B O 1
ATOM 1427 N N . ILE B 1 71 ? -5.297 -3.916 4.062 1 93.94 71 ILE B N 1
ATOM 1428 C CA . ILE B 1 71 ? -6.613 -4.312 3.584 1 93.94 71 ILE B CA 1
ATOM 1429 C C . ILE B 1 71 ? -6.93 -3.588 2.277 1 93.94 71 ILE B C 1
ATOM 1431 O O . ILE B 1 71 ? -6.871 -2.359 2.213 1 93.94 71 ILE B O 1
ATOM 1435 N N . CYS B 1 72 ? -7.211 -4.379 1.259 1 93.56 72 CYS B N 1
ATOM 1436 C CA . CYS B 1 72 ? -7.715 -3.816 0.01 1 93.56 72 CYS B CA 1
ATOM 1437 C C . CYS B 1 72 ? -9.234 -3.695 0.04 1 93.56 72 CYS B C 1
ATOM 1439 O O . CYS B 1 72 ? -9.938 -4.699 0.14 1 93.56 72 CYS B O 1
ATOM 1441 N N . ALA B 1 73 ? -9.781 -2.492 -0.024 1 95.94 73 ALA B N 1
ATOM 1442 C CA . ALA B 1 73 ? -11.211 -2.254 0.158 1 95.94 73 ALA B CA 1
ATOM 1443 C C . ALA B 1 73 ? -11.812 -1.591 -1.075 1 95.94 73 ALA B C 1
ATOM 1445 O O . ALA B 1 73 ? -11.148 -0.818 -1.766 1 95.94 73 ALA B O 1
ATOM 1446 N N . ASP B 1 74 ? -13.094 -1.855 -1.342 1 95.88 74 ASP B N 1
ATOM 1447 C CA . ASP B 1 74 ? -13.852 -1.267 -2.445 1 95.88 74 ASP B CA 1
ATOM 1448 C C . ASP B 1 74 ? -14.281 0.162 -2.115 1 95.88 74 ASP B C 1
ATOM 1450 O O . ASP B 1 74 ? -15.023 0.388 -1.163 1 95.88 74 ASP B O 1
ATOM 1454 N N . PRO B 1 75 ? -13.844 1.147 -2.98 1 98.06 75 PRO B N 1
ATOM 1455 C CA . PRO B 1 75 ? -14.102 2.551 -2.646 1 98.06 75 PRO B CA 1
ATOM 1456 C C . PRO B 1 75 ? -15.586 2.898 -2.666 1 98.06 75 PRO B C 1
ATOM 1458 O O . PRO B 1 75 ? -15.984 3.949 -2.156 1 98.06 75 PRO B O 1
ATOM 1461 N N . ILE B 1 76 ? -16.375 2.08 -3.236 1 97.56 76 ILE B N 1
ATOM 1462 C CA . ILE B 1 76 ? -17.797 2.418 -3.398 1 97.56 76 ILE B CA 1
ATOM 1463 C C . ILE B 1 76 ? -18.562 2.02 -2.145 1 97.56 76 ILE B C 1
ATOM 1465 O O . ILE B 1 76 ? -19.688 2.484 -1.926 1 97.56 76 ILE B O 1
ATOM 1469 N N . LYS B 1 77 ? -18.047 1.175 -1.311 1 97.44 77 LYS B N 1
ATOM 1470 C CA . LYS B 1 77 ? -18.734 0.719 -0.101 1 97.44 77 LYS B CA 1
ATOM 1471 C C . LYS B 1 77 ? -18.766 1.821 0.954 1 97.44 77 LYS B C 1
ATOM 1473 O O . LYS B 1 77 ? -17.766 2.465 1.228 1 97.44 77 LYS B O 1
ATOM 1478 N N . PRO B 1 78 ? -19.844 2.018 1.648 1 97.62 78 PRO B N 1
ATOM 1479 C CA . PRO B 1 78 ? -20 3.137 2.582 1 97.62 78 PRO B CA 1
ATOM 1480 C C . PRO B 1 78 ? -19.016 3.074 3.748 1 97.62 78 PRO B C 1
ATOM 1482 O O . PRO B 1 78 ? -18.516 4.109 4.195 1 97.62 78 PRO B O 1
ATOM 1485 N N . TRP B 1 79 ? -18.766 1.929 4.219 1 97.38 79 TRP B N 1
ATOM 1486 C CA . TRP B 1 79 ? -17.891 1.843 5.379 1 97.38 79 TRP B CA 1
ATOM 1487 C C . TRP B 1 79 ? -16.484 2.346 5.031 1 97.38 79 TRP B C 1
ATOM 1489 O O . TRP B 1 79 ? -15.766 2.85 5.902 1 97.38 79 TRP B O 1
ATOM 1499 N N . VAL B 1 80 ? -16.125 2.162 3.777 1 98.12 80 VAL B N 1
ATOM 1500 C CA . VAL B 1 80 ? -14.797 2.568 3.326 1 98.12 80 VAL B CA 1
ATOM 1501 C C . VAL B 1 80 ? -14.672 4.09 3.391 1 98.12 80 VAL B C 1
ATOM 1503 O O . VAL B 1 80 ? -13.68 4.617 3.887 1 98.12 80 VAL B O 1
ATOM 1506 N N . LYS B 1 81 ? -15.703 4.801 2.949 1 98.25 81 LYS B N 1
ATOM 1507 C CA . LYS B 1 81 ? -15.711 6.262 3.006 1 98.25 81 LYS B CA 1
ATOM 1508 C C . LYS B 1 81 ? -15.656 6.754 4.449 1 98.25 81 LYS B C 1
ATOM 1510 O O . LYS B 1 81 ? -14.922 7.695 4.758 1 98.25 81 LYS B O 1
ATOM 1515 N N . ARG B 1 82 ? -16.328 6.109 5.293 1 98.12 82 ARG B N 1
ATOM 1516 C CA . ARG B 1 82 ? -16.328 6.48 6.703 1 98.12 82 ARG B CA 1
ATOM 1517 C C . ARG B 1 82 ? -14.969 6.215 7.336 1 98.12 82 ARG B C 1
ATOM 1519 O O . ARG B 1 82 ? -14.5 7.004 8.164 1 98.12 82 ARG B O 1
ATOM 1526 N N . ALA B 1 83 ? -14.391 5.148 6.984 1 98.31 83 ALA B N 1
ATOM 1527 C CA . ALA B 1 83 ? -13.062 4.812 7.5 1 98.31 83 ALA B CA 1
ATOM 1528 C C . ALA B 1 83 ? -12.023 5.828 7.043 1 98.31 83 ALA B C 1
ATOM 1530 O O . ALA B 1 83 ? -11.156 6.23 7.824 1 98.31 83 ALA B O 1
ATOM 1531 N N . MET B 1 84 ? -12.109 6.223 5.77 1 98.25 84 MET B N 1
ATOM 1532 C CA . MET B 1 84 ? -11.203 7.25 5.262 1 98.25 84 MET B CA 1
ATOM 1533 C C . MET B 1 84 ? -11.359 8.547 6.047 1 98.25 84 MET B C 1
ATOM 1535 O O . MET B 1 84 ? -10.367 9.188 6.41 1 98.25 84 MET B O 1
ATOM 1539 N N . GLU B 1 85 ? -12.586 8.867 6.305 1 97.62 85 GLU B N 1
ATOM 1540 C CA . GLU B 1 85 ? -12.875 10.07 7.074 1 97.62 85 GLU B CA 1
ATOM 1541 C C . GLU B 1 85 ? -12.312 9.969 8.484 1 97.62 85 GLU B C 1
ATOM 1543 O O . GLU B 1 85 ? -11.766 10.938 9.016 1 97.62 85 GLU B O 1
ATOM 1548 N N . CYS B 1 86 ? -12.414 8.859 9.047 1 97.62 86 CYS B N 1
ATOM 1549 C CA . CYS B 1 86 ? -11.891 8.625 10.383 1 97.62 86 CYS B CA 1
ATOM 1550 C C . CYS B 1 86 ? -10.383 8.812 10.422 1 97.62 86 CYS B C 1
ATOM 1552 O O . CYS B 1 86 ? -9.859 9.469 11.328 1 97.62 86 CYS B O 1
ATOM 1554 N N . VAL B 1 87 ? -9.711 8.32 9.469 1 97.38 87 VAL B N 1
ATOM 1555 C CA . VAL B 1 87 ? -8.258 8.43 9.375 1 97.38 87 VAL B CA 1
ATOM 1556 C C . VAL B 1 87 ? -7.859 9.891 9.211 1 97.38 87 VAL B C 1
ATOM 1558 O O . VAL B 1 87 ? -6.918 10.359 9.859 1 97.38 87 VAL B O 1
ATOM 1561 N N . ASN B 1 88 ? -8.602 10.602 8.344 1 94.81 88 ASN B N 1
ATOM 1562 C CA . ASN B 1 88 ? -8.32 12.008 8.109 1 94.81 88 ASN B CA 1
ATOM 1563 C C . ASN B 1 88 ? -8.492 12.836 9.383 1 94.81 88 ASN B C 1
ATOM 1565 O O . ASN B 1 88 ? -7.719 13.75 9.648 1 94.81 88 ASN B O 1
ATOM 1569 N N . ASN B 1 89 ? -9.414 12.453 10.117 1 93.75 89 ASN B N 1
ATOM 1570 C CA . ASN B 1 89 ? -9.68 13.164 11.367 1 93.75 89 ASN B CA 1
ATOM 1571 C C . ASN B 1 89 ? -8.602 12.898 12.406 1 93.75 89 ASN B C 1
ATOM 1573 O O . ASN B 1 89 ? -8.25 13.781 13.188 1 93.75 89 ASN B O 1
ATOM 1577 N N . LYS B 1 90 ? -8.078 11.734 12.422 1 91.44 90 LYS B N 1
ATOM 1578 C CA . LYS B 1 90 ? -6.98 11.391 13.328 1 91.44 90 LYS B CA 1
ATOM 1579 C C . LYS B 1 90 ? -5.719 12.18 12.984 1 91.44 90 LYS B C 1
ATOM 1581 O O . LYS B 1 90 ? -4.984 12.602 13.883 1 91.44 90 LYS B O 1
ATOM 1586 N N . LYS B 1 91 ? -5.441 12.367 11.742 1 87.19 91 LYS B N 1
ATOM 1587 C CA . LYS B 1 91 ? -4.25 13.078 11.289 1 87.19 91 LYS B CA 1
ATOM 1588 C C . LYS B 1 91 ? -4.371 14.578 11.555 1 87.19 91 LYS B C 1
ATOM 1590 O O . LYS B 1 91 ? -3.379 15.234 11.867 1 87.19 91 LYS B O 1
ATOM 1595 N N . LYS B 1 92 ? -5.477 15.141 11.359 1 78.88 92 LYS B N 1
ATOM 1596 C CA . LYS B 1 92 ? -5.707 16.547 11.68 1 78.88 92 LYS B CA 1
ATOM 1597 C C . LYS B 1 92 ? -5.523 16.797 13.172 1 78.88 92 LYS B C 1
ATOM 1599 O O . LYS B 1 92 ? -4.938 17.812 13.57 1 78.88 92 LYS B O 1
ATOM 1604 N N . ALA B 1 93 ? -5.945 15.914 13.938 1 69.12 93 ALA B N 1
ATOM 1605 C CA . ALA B 1 93 ? -5.836 16.047 15.391 1 69.12 93 ALA B CA 1
ATOM 1606 C C . ALA B 1 93 ? -4.383 15.93 15.844 1 69.12 93 ALA B C 1
ATOM 1608 O O . ALA B 1 93 ? -3.965 16.609 16.781 1 69.12 93 ALA B O 1
ATOM 1609 N N . ALA B 1 94 ? -3.662 15.109 15.18 1 62.62 94 ALA B N 1
ATOM 1610 C CA . ALA B 1 94 ? -2.258 14.93 15.539 1 62.62 94 ALA B CA 1
ATOM 1611 C C . ALA B 1 94 ? -1.441 16.172 15.219 1 62.62 94 ALA B C 1
ATOM 1613 O O . ALA B 1 94 ? -0.48 16.484 15.93 1 62.62 94 ALA B O 1
ATOM 1614 N N . GLU B 1 95 ? -1.827 16.781 14.172 1 63.12 95 GLU B N 1
ATOM 1615 C CA . GLU B 1 95 ? -1.118 18.016 13.797 1 63.12 95 GLU B CA 1
ATOM 1616 C C . GLU B 1 95 ? -1.479 19.156 14.727 1 63.12 95 GLU B C 1
ATOM 1618 O O . GLU B 1 95 ? -0.629 20 15.055 1 63.12 95 GLU B O 1
ATOM 1623 N N . THR B 1 96 ? -2.695 19.297 15.203 1 58 96 THR B N 1
ATOM 1624 C CA . THR B 1 96 ? -3.094 20.422 16.031 1 58 96 THR B CA 1
ATOM 1625 C C . THR B 1 96 ? -2.586 20.25 17.469 1 58 96 THR B C 1
ATOM 1627 O O . THR B 1 96 ? -2.365 21.234 18.172 1 58 96 THR B O 1
ATOM 1630 N N . THR B 1 97 ? -2.402 18.969 17.906 1 53.38 97 THR B N 1
ATOM 1631 C CA . THR B 1 97 ? -2.043 18.828 19.312 1 53.38 97 THR B CA 1
ATOM 1632 C C . THR B 1 97 ? -0.541 19.016 19.516 1 53.38 97 THR B C 1
ATOM 1634 O O . THR B 1 97 ? -0.02 18.781 20.609 1 53.38 97 THR B O 1
ATOM 1637 N N . ALA B 1 98 ? 0.275 19.234 18.469 1 50.06 98 ALA B N 1
ATOM 1638 C CA . ALA B 1 98 ? 1.632 19.625 18.859 1 50.06 98 ALA B CA 1
ATOM 1639 C C . ALA B 1 98 ? 1.62 20.844 19.766 1 50.06 98 ALA B C 1
ATOM 1641 O O . ALA B 1 98 ? 1.073 21.891 19.406 1 50.06 98 ALA B O 1
ATOM 1642 N N . ARG B 1 99 ? 1.609 20.609 21.094 1 46.84 99 ARG B N 1
ATOM 1643 C CA . ARG B 1 99 ? 1.474 21.469 22.266 1 46.84 99 ARG B CA 1
ATOM 1644 C C . ARG B 1 99 ? 2.451 22.625 22.219 1 46.84 99 ARG B C 1
ATOM 1646 O O . ARG B 1 99 ? 3.65 22.438 22 1 46.84 99 ARG B O 1
ATOM 1653 N N . PRO B 1 100 ? 1.973 23.859 22.047 1 49.53 100 PRO B N 1
ATOM 1654 C CA . PRO B 1 100 ? 2.791 25.031 22.297 1 49.53 100 PRO B CA 1
ATOM 1655 C C . PRO B 1 100 ? 3.602 24.922 23.594 1 49.53 100 PRO B C 1
ATOM 1657 O O . PRO B 1 100 ? 3.07 24.5 24.625 1 49.53 100 PRO B O 1
ATOM 1660 N N . ILE B 1 101 ? 4.789 24.5 23.578 1 43 101 ILE B N 1
ATOM 1661 C CA . ILE B 1 101 ? 5.676 24.531 24.734 1 43 101 ILE B CA 1
ATOM 1662 C C . ILE B 1 101 ? 5.535 25.875 25.453 1 43 101 ILE B C 1
ATOM 1664 O O . ILE B 1 101 ? 5.672 26.938 24.844 1 43 101 ILE B O 1
ATOM 1668 N N . ASN B 1 102 ? 4.758 25.984 26.516 1 38.25 102 ASN B N 1
ATOM 1669 C CA . ASN B 1 102 ? 4.594 27.094 27.438 1 38.25 102 ASN B CA 1
ATOM 1670 C C . ASN B 1 102 ? 5.941 27.609 27.953 1 38.25 102 ASN B C 1
ATOM 1672 O O . ASN B 1 102 ? 6.773 26.828 28.406 1 38.25 102 ASN B O 1
ATOM 1676 N N . SER B 1 103 ? 6.449 28.688 27.406 1 40.94 103 SER B N 1
ATOM 1677 C CA . SER B 1 103 ? 7.555 29.516 27.891 1 40.94 103 SER B CA 1
ATOM 1678 C C . SER B 1 103 ? 7.457 29.734 29.391 1 40.94 103 SER B C 1
ATOM 1680 O O . SER B 1 103 ? 6.418 30.156 29.906 1 40.94 103 SER B O 1
ATOM 1682 N N . GLY B 1 104 ? 8.062 28.922 30.234 1 36.69 104 GLY B N 1
ATOM 1683 C CA . GLY B 1 104 ? 8.289 28.969 31.672 1 36.69 104 GLY B CA 1
ATOM 1684 C C . GLY B 1 104 ? 8.602 30.359 32.188 1 36.69 104 GLY B C 1
ATOM 1685 O O . GLY B 1 104 ? 9.289 31.141 31.531 1 36.69 104 GLY B O 1
ATOM 1686 N N . SER B 1 105 ? 7.719 30.922 33.125 1 44.56 105 SER B N 1
ATOM 1687 C CA . SER B 1 105 ? 7.676 32.125 33.969 1 44.56 105 SER B CA 1
ATOM 1688 C C . SER B 1 105 ? 9 32.312 34.688 1 44.56 105 SER B C 1
ATOM 1690 O O . SER B 1 105 ? 9.508 31.406 35.344 1 44.56 105 SER B O 1
ATOM 1692 N N . THR B 1 106 ? 9.898 33.156 34.25 1 40.81 106 THR B N 1
ATOM 1693 C CA . THR B 1 106 ? 11.102 33.719 34.875 1 40.81 106 THR B CA 1
ATOM 1694 C C . THR B 1 106 ? 10.789 34.312 36.219 1 40.81 106 THR B C 1
ATOM 1696 O O . THR B 1 106 ? 9.992 35.25 36.312 1 40.81 106 THR B O 1
ATOM 1699 N N . SER B 1 107 ? 10.641 33.594 37.375 1 42.44 107 SER B N 1
ATOM 1700 C CA . SER B 1 107 ? 10.531 34.062 38.75 1 42.44 107 SER B CA 1
ATOM 1701 C C . SER B 1 107 ? 11.648 35.062 39.094 1 42.44 107 SER B C 1
ATOM 1703 O O . SER B 1 107 ? 12.828 34.719 38.938 1 42.44 107 SER B O 1
ATOM 1705 N N . THR B 1 108 ? 11.438 36.438 38.906 1 40.03 108 THR B N 1
ATOM 1706 C CA . THR B 1 108 ? 12.219 37.562 39.375 1 40.03 108 THR B CA 1
ATOM 1707 C C . THR B 1 108 ? 12.406 37.5 40.906 1 40.03 108 THR B C 1
ATOM 1709 O O . THR B 1 108 ? 11.422 37.5 41.656 1 40.03 108 THR B O 1
ATOM 1712 N N . LEU B 1 109 ? 13.344 36.844 41.406 1 41.41 109 LEU B N 1
ATOM 1713 C CA . LEU B 1 109 ? 13.789 36.875 42.812 1 41.41 109 LEU B CA 1
ATOM 1714 C C . LEU B 1 109 ? 14.109 38.312 43.219 1 41.41 109 LEU B C 1
ATOM 1716 O O . LEU B 1 109 ? 14.969 38.969 42.625 1 41.41 109 LEU B O 1
ATOM 1720 N N . ASN B 1 110 ? 13.055 39.125 43.656 1 38.06 110 ASN B N 1
ATOM 1721 C CA . ASN B 1 110 ? 13.211 40.375 44.344 1 38.06 110 ASN B CA 1
ATOM 1722 C C . ASN B 1 110 ? 14.047 40.219 45.625 1 38.06 110 ASN B C 1
ATOM 1724 O O . ASN B 1 110 ? 13.664 39.5 46.531 1 38.06 110 ASN B O 1
ATOM 1728 N N . ASN B 1 111 ? 15.344 40.062 45.594 1 33.41 111 ASN B N 1
ATOM 1729 C CA . ASN B 1 111 ? 16.266 40.094 46.719 1 33.41 111 ASN B CA 1
ATOM 1730 C C . ASN B 1 111 ? 16.203 41.438 47.469 1 33.41 111 ASN B C 1
ATOM 1732 O O . ASN B 1 111 ? 16.594 42.469 46.906 1 33.41 111 ASN B O 1
ATOM 1736 N N . THR B 1 112 ? 15.078 41.781 48.156 1 37.91 112 THR B N 1
ATOM 1737 C CA . THR B 1 112 ? 14.984 42.938 49.031 1 37.91 112 THR B CA 1
ATOM 1738 C C . THR B 1 112 ? 16.078 42.906 50.094 1 37.91 112 THR B C 1
ATOM 1740 O O . THR B 1 112 ? 16.156 41.938 50.875 1 37.91 112 THR B O 1
ATOM 1743 N N . SER B 1 113 ? 17.266 43.406 49.812 1 44.5 113 SER B N 1
ATOM 1744 C CA . SER B 1 113 ? 18.359 43.75 50.719 1 44.5 113 SER B CA 1
ATOM 1745 C C . SER B 1 113 ? 17.859 44.594 51.875 1 44.5 113 SER B C 1
ATOM 1747 O O . SER B 1 113 ? 17.266 45.656 51.688 1 44.5 113 SER B O 1
ATOM 1749 N N . HIS B 1 114 ? 17.297 44 52.938 1 42.97 114 HIS B N 1
ATOM 1750 C CA . HIS B 1 114 ? 17.016 44.625 54.25 1 42.97 114 HIS B CA 1
ATOM 1751 C C . HIS B 1 114 ? 18.266 45.281 54.781 1 42.97 114 HIS B C 1
ATOM 1753 O O . HIS B 1 114 ? 19.297 44.625 55 1 42.97 114 HIS B O 1
ATOM 1759 N N . THR B 1 115 ? 18.594 46.5 54.344 1 41.5 115 THR B N 1
ATOM 1760 C CA . THR B 1 115 ? 19.547 47.375 55 1 41.5 115 THR B CA 1
ATOM 1761 C C . THR B 1 115 ? 19.125 47.625 56.438 1 41.5 115 THR B C 1
ATOM 1763 O O . THR B 1 115 ? 18.016 48.062 56.719 1 41.5 115 THR B O 1
ATOM 1766 N N . THR B 1 116 ? 19.531 46.688 57.344 1 38.81 116 THR B N 1
ATOM 1767 C CA . THR B 1 116 ? 19.531 46.906 58.781 1 38.81 116 THR B CA 1
ATOM 1768 C C . THR B 1 116 ? 20.281 48.219 59.125 1 38.81 116 THR B C 1
ATOM 1770 O O . THR B 1 116 ? 21.453 48.344 58.812 1 38.81 116 THR B O 1
ATOM 1773 N N . GLY B 1 117 ? 19.594 49.344 58.938 1 33.31 117 GLY B N 1
ATOM 1774 C CA . GLY B 1 117 ? 19.859 50.375 59.938 1 33.31 117 GLY B CA 1
ATOM 1775 C C . GLY B 1 117 ? 19.562 49.906 61.375 1 33.31 117 GLY B C 1
ATOM 1776 O O . GLY B 1 117 ? 18.734 49.031 61.562 1 33.31 117 GLY B O 1
#

InterPro domains:
  IPR001811 Chemokine interleukin-8-like domain [PF00048] (28-86)
  IPR001811 Chemokine interleukin-8-like domain [SM00199] (27-87)
  IPR036048 Chemokine interleukin-8-like superfamily [SSF54117] (26-96)
  IPR039809 Chemokine beta/gamma/delta [PTHR12015] (6-91)

Radius of gyration: 30.4 Å; Cα contacts (8 Å, |Δi|>4): 318; chains: 2; bounding box: 55×118×88 Å

Sequence (234 aa):
MRCVCVTLLLCLATMLLAQVTCQISGMSNCPCLKTSNKVYRKEEMENYMTQKAGICHINAILFKTVSGRFICADPIKPWVKRAMECVNNKKKAAETTARPINSGSTSTLNNTSHTTGMRCVCVTLLLCLATMLLAQVTCQISGMSNCPCLKTSNKVYRKEEMENYMTQKAGICHINAILFKTVSGRFICADPIKPWVKRAMECVNNKKKAAETTARPINSGSTSTLNNTSHTTG

Nearest PDB structures (foldseek):
  7so0-assembly1_B  TM=9.349E-01  e=8.090E-06  Homo sapiens
  4dn4-assembly1_M  TM=9.343E-01  e=1.046E-05  Homo sapiens
  7scs-assembly1_B  TM=9.075E-01  e=1.189E-05  Homo sapiens
  1esr-assembly1_A-2  TM=8.939E-01  e=1.351E-05  Homo sapiens
  3ifd-assembly1_A-2  TM=8.704E-01  e=7.587E-06  Homo sapiens

Secondary structure (DSSP, 8-state):
-HHHHHHHHHHHHHHHHHTT-----TTTT---SS-B-----GGGEEEEEEE-BTTBSS-EEEEEETTS-EEEE-TTSHHHHHHHHHHHHHHHHHHHTS-------------------/-HHHHHHHHHHHHHHHHHTT-----TT---S-SS-B-----GGGEEEEEEE-BTTBSS-EEEEEETTS-EEEE-TTSHHHHHHHHHHHHHHHHHHHTS-------------------

pLDDT: mean 73.09, std 23.79, range [32.78, 98.31]

Organism: NCBI:txid630221

Solvent-accessible surface area (backbone atoms only — not comparable to full-atom values): 13794 Å² total; per-residue (Å²): 120,68,64,60,51,24,52,49,41,28,51,50,15,48,56,48,29,57,66,33,62,66,54,58,43,94,68,29,39,47,66,56,89,62,60,54,88,75,86,73,68,40,84,47,41,56,47,71,47,83,39,50,52,83,77,32,94,42,61,30,30,40,33,32,30,72,90,64,45,41,44,31,33,44,68,83,42,68,66,47,54,52,22,53,50,47,31,53,51,54,53,55,51,58,63,66,58,65,66,78,78,77,80,77,82,80,82,78,80,79,78,78,78,77,77,78,126,121,69,63,61,51,23,53,49,42,26,51,52,16,49,56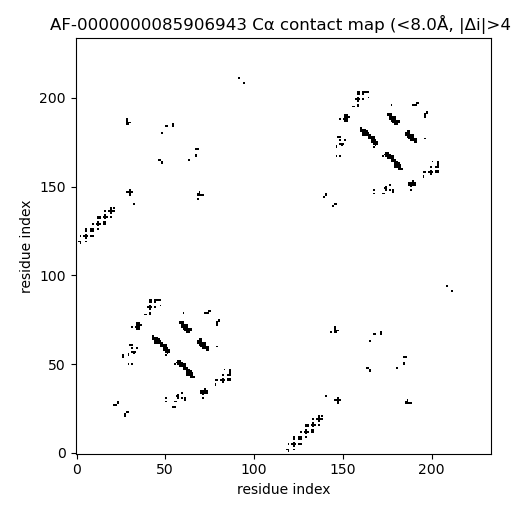,49,27,59,66,31,62,65,48,59,43,86,79,33,37,49,66,55,90,63,61,54,89,76,88,73,67,40,85,45,42,56,47,72,48,83,40,48,52,83,81,32,91,42,62,30,31,41,32,31,31,71,87,63,47,47,43,33,31,46,68,83,42,67,67,47,53,52,23,52,50,47,31,53,52,52,53,54,50,57,64,68,58,65,68,78,78,76,80,78,81,81,81,79,78,80,77,76,76,78,76,81,123

Foldseek 3Di:
DVVVVVVVVVVVVVVVVVVPCCCCPPLVPPPDPDADPDQDDLLQFQDWDWDDPPSHPHTWIWTQGPVRDIGTHDPVDPSNVVSNVVNVVVVVVVVVPPPPPPDDDPPPPPPPPPPDD/DVVVVVVVVVVVVVVVVVVVCCCCPPLVVPPDPDADPDQDDLQQFQDWDWDDPPSDPHTWIWTQGPVRDIGTHDPVDVSNVVSNVVNVVVVVVVVVPPPPPPPDDPPPPPPPPPPPD